Protein AF-A0A3A6DIV6-F1 (afdb_monomer_lite)

Structure (mmCIF, N/CA/C/O backbone):
data_AF-A0A3A6DIV6-F1
#
_entry.id   AF-A0A3A6DIV6-F1
#
loop_
_atom_site.group_PDB
_atom_site.id
_atom_site.type_symbol
_atom_site.label_atom_id
_atom_site.label_alt_id
_atom_site.label_comp_id
_atom_site.label_asym_id
_atom_site.label_entity_id
_atom_site.label_seq_id
_atom_site.pdbx_PDB_ins_code
_atom_site.Cartn_x
_atom_site.Cartn_y
_atom_site.Cartn_z
_atom_site.occupancy
_atom_site.B_iso_or_equiv
_atom_site.auth_seq_id
_atom_site.auth_comp_id
_atom_site.auth_asym_id
_atom_site.auth_atom_id
_atom_site.pdbx_PDB_model_num
ATOM 1 N N . MET A 1 1 ? -1.426 20.544 -22.139 1.00 40.78 1 MET A N 1
ATOM 2 C CA . MET A 1 1 ? -2.223 19.481 -22.775 1.00 40.78 1 MET A CA 1
ATOM 3 C C . MET A 1 1 ? -1.247 18.338 -22.906 1.00 40.78 1 MET A C 1
ATOM 5 O O . MET A 1 1 ? -0.473 18.329 -23.851 1.00 40.78 1 MET A O 1
ATOM 9 N N . ASP A 1 2 ? -1.130 17.547 -21.843 1.00 50.16 2 ASP A N 1
ATOM 10 C CA . ASP A 1 2 ? -0.151 16.464 -21.782 1.00 50.16 2 ASP A CA 1
ATOM 11 C C . ASP A 1 2 ? -0.636 15.339 -22.704 1.00 50.16 2 ASP A C 1
ATOM 13 O O . ASP A 1 2 ? -1.805 14.956 -22.652 1.00 50.16 2 ASP A O 1
ATOM 17 N N . GLU A 1 3 ? 0.219 14.901 -23.629 1.00 62.25 3 GLU A N 1
ATOM 18 C CA . GLU A 1 3 ? -0.101 13.867 -24.618 1.00 62.25 3 GLU A CA 1
ATOM 19 C C . GLU A 1 3 ? -0.363 12.527 -23.917 1.00 62.25 3 GLU A C 1
ATOM 21 O O . GLU A 1 3 ? 0.562 11.864 -23.459 1.00 62.25 3 GLU A O 1
ATOM 26 N N . ILE A 1 4 ? -1.622 12.105 -23.840 1.00 63.38 4 ILE A N 1
ATOM 27 C CA . ILE A 1 4 ? -1.983 10.749 -23.416 1.00 63.38 4 ILE A CA 1
ATOM 28 C C . ILE A 1 4 ? -1.764 9.786 -24.591 1.00 63.38 4 ILE A C 1
ATOM 30 O O . ILE A 1 4 ? -2.122 10.093 -25.731 1.00 63.38 4 ILE A O 1
ATOM 34 N N . MET A 1 5 ? -1.181 8.612 -24.332 1.00 75.56 5 MET A N 1
ATOM 35 C CA . MET A 1 5 ? -1.053 7.566 -25.349 1.00 75.56 5 MET A CA 1
ATOM 36 C C . MET A 1 5 ? -2.422 6.954 -25.677 1.00 75.56 5 MET A C 1
ATOM 38 O O . MET A 1 5 ? -3.235 6.704 -24.788 1.00 75.56 5 MET A O 1
ATOM 42 N N . SER A 1 6 ? -2.663 6.657 -26.960 1.00 81.69 6 SER A N 1
ATOM 43 C CA . SER A 1 6 ? -3.799 5.814 -27.363 1.00 81.69 6 SER A CA 1
ATOM 44 C C . SER A 1 6 ? -3.743 4.481 -26.612 1.00 81.69 6 SER A C 1
ATOM 46 O O . SER A 1 6 ? -2.670 3.880 -26.545 1.00 81.69 6 SER A O 1
ATOM 48 N N . GLY A 1 7 ? -4.881 3.999 -26.099 1.00 81.69 7 GLY A N 1
ATOM 49 C CA . GLY A 1 7 ? -4.945 2.778 -25.286 1.00 81.69 7 GLY A CA 1
ATOM 50 C C . GLY A 1 7 ? -4.287 1.566 -25.953 1.00 81.69 7 GLY A C 1
ATOM 51 O O . GLY A 1 7 ? -3.477 0.897 -25.327 1.00 81.69 7 GLY A O 1
ATOM 52 N N . THR A 1 8 ? -4.524 1.358 -27.252 1.00 84.50 8 THR A N 1
ATOM 53 C CA . THR A 1 8 ? -3.924 0.243 -28.010 1.00 84.50 8 THR A CA 1
ATOM 54 C C . THR A 1 8 ? -2.401 0.327 -28.084 1.00 84.50 8 THR A C 1
ATOM 56 O O . THR A 1 8 ? -1.715 -0.668 -27.892 1.00 84.50 8 THR A O 1
ATOM 59 N N . LEU A 1 9 ? -1.866 1.526 -28.325 1.00 87.94 9 LEU A N 1
ATOM 60 C CA . LEU A 1 9 ? -0.427 1.751 -28.449 1.00 87.94 9 LEU A CA 1
ATOM 61 C C . LEU A 1 9 ? 0.263 1.640 -27.083 1.00 87.94 9 LEU A C 1
ATOM 63 O O . LEU A 1 9 ? 1.385 1.153 -26.996 1.00 87.94 9 LEU A O 1
ATOM 67 N N . PHE A 1 10 ? -0.416 2.070 -26.017 1.00 92.50 10 PHE A N 1
ATOM 68 C CA . PHE A 1 10 ? 0.044 1.866 -24.648 1.00 92.50 10 PHE A CA 1
ATOM 69 C C . PHE A 1 10 ? 0.114 0.377 -24.295 1.00 92.50 10 PHE A C 1
ATOM 71 O O . PHE A 1 10 ? 1.135 -0.061 -23.778 1.00 92.50 10 PHE A O 1
ATOM 78 N N . ASP A 1 11 ? -0.934 -0.394 -24.593 1.00 91.38 11 ASP A N 1
ATOM 79 C CA . ASP A 1 11 ? -0.990 -1.820 -24.256 1.00 91.38 11 ASP A CA 1
ATOM 80 C C . ASP A 1 11 ? 0.064 -2.631 -25.035 1.00 91.38 11 ASP A C 1
ATOM 82 O O . ASP A 1 11 ? 0.736 -3.484 -24.455 1.00 91.38 11 ASP A O 1
ATOM 86 N N . GLU A 1 12 ? 0.272 -2.321 -26.321 1.00 92.69 12 GLU A N 1
ATOM 87 C CA . GLU A 1 12 ? 1.332 -2.921 -27.147 1.00 92.69 12 GLU A CA 1
ATOM 88 C C . GLU A 1 12 ? 2.736 -2.608 -26.607 1.00 92.69 12 GLU A C 1
ATOM 90 O O . GLU A 1 12 ? 3.561 -3.511 -26.455 1.00 92.69 12 GLU A O 1
ATOM 95 N N . GLU A 1 13 ? 3.010 -1.339 -26.283 1.00 93.81 13 GLU A N 1
ATOM 96 C CA . GLU A 1 13 ? 4.312 -0.928 -25.748 1.00 93.81 13 GLU A CA 1
ATOM 97 C C . GLU A 1 13 ? 4.547 -1.492 -24.342 1.00 93.81 13 GLU A C 1
ATOM 99 O O . GLU A 1 13 ? 5.658 -1.919 -24.031 1.00 93.81 13 GLU A O 1
ATOM 104 N N . LEU A 1 14 ? 3.515 -1.541 -23.495 1.00 95.38 14 LEU A N 1
ATOM 105 C CA . LEU A 1 14 ? 3.599 -2.148 -22.171 1.00 95.38 14 LEU A CA 1
ATOM 106 C C . LEU A 1 14 ? 3.947 -3.631 -22.263 1.00 95.38 14 LEU A C 1
ATOM 108 O O . LEU A 1 14 ? 4.801 -4.092 -21.509 1.00 95.38 14 LEU A O 1
ATOM 112 N N . GLU A 1 15 ? 3.309 -4.375 -23.165 1.00 95.69 15 GLU A N 1
ATOM 113 C CA . GLU A 1 15 ? 3.607 -5.794 -23.328 1.00 95.69 15 GLU A CA 1
ATOM 114 C C . GLU A 1 15 ? 5.014 -6.009 -23.895 1.00 95.69 15 GLU A C 1
ATOM 116 O O . GLU A 1 15 ? 5.737 -6.873 -23.407 1.00 95.69 15 GLU A O 1
ATOM 121 N N . ALA A 1 16 ? 5.457 -5.183 -24.847 1.00 94.69 16 ALA A N 1
ATOM 122 C CA . ALA A 1 16 ? 6.827 -5.241 -25.351 1.00 94.69 16 ALA A CA 1
ATOM 123 C C . ALA A 1 16 ? 7.860 -4.975 -24.238 1.00 94.69 16 ALA A C 1
ATOM 125 O O . ALA A 1 16 ? 8.794 -5.755 -24.064 1.00 94.69 16 ALA A O 1
ATOM 126 N N . VAL A 1 17 ? 7.666 -3.916 -23.441 1.00 95.38 17 VAL A N 1
ATOM 127 C CA . VAL A 1 17 ? 8.529 -3.600 -22.287 1.00 95.38 17 VAL A CA 1
ATOM 128 C C . VAL A 1 17 ? 8.492 -4.718 -21.243 1.00 95.38 17 VAL A C 1
ATOM 130 O O . VAL A 1 17 ? 9.525 -5.042 -20.663 1.00 95.38 17 VAL A O 1
ATOM 133 N N . TRP A 1 18 ? 7.326 -5.324 -21.011 1.00 95.69 18 TRP A N 1
ATOM 134 C CA . TRP A 1 18 ? 7.158 -6.436 -20.077 1.00 95.69 18 TRP A CA 1
ATOM 135 C C . TRP A 1 18 ? 7.953 -7.674 -20.503 1.00 95.69 18 TRP A C 1
ATOM 137 O O . TRP A 1 18 ? 8.654 -8.263 -19.685 1.00 95.69 18 TRP A O 1
ATOM 147 N N . GLN A 1 19 ? 7.897 -8.049 -21.781 1.00 94.44 19 GLN A N 1
ATOM 148 C CA . GLN A 1 19 ? 8.664 -9.185 -22.296 1.00 94.44 19 GLN A CA 1
ATOM 149 C C . GLN A 1 19 ? 10.173 -8.930 -22.240 1.00 94.44 19 GLN A C 1
ATOM 151 O O . GLN A 1 19 ? 10.921 -9.801 -21.797 1.00 94.44 19 GLN A O 1
ATOM 156 N N . ASP A 1 20 ? 10.618 -7.727 -22.614 1.00 92.94 20 ASP A N 1
ATOM 157 C CA . ASP A 1 20 ? 12.029 -7.343 -22.496 1.00 92.94 20 ASP A CA 1
ATOM 158 C C . ASP A 1 20 ? 12.496 -7.410 -21.037 1.00 92.94 20 ASP A C 1
ATOM 160 O O . ASP A 1 20 ? 13.568 -7.941 -20.748 1.00 92.94 20 ASP A O 1
ATOM 164 N N . PHE A 1 21 ? 11.668 -6.922 -20.108 1.00 94.06 21 PHE A N 1
ATOM 165 C CA . PHE A 1 21 ? 11.929 -6.990 -18.675 1.00 94.06 21 PHE A CA 1
ATOM 166 C C . PHE A 1 21 ? 12.130 -8.442 -18.213 1.00 94.06 21 PHE A C 1
ATOM 168 O O . PHE A 1 21 ? 13.140 -8.739 -17.592 1.00 94.06 21 PHE A O 1
ATOM 175 N N . LEU A 1 22 ? 11.245 -9.372 -18.581 1.00 91.56 22 LEU A N 1
ATOM 176 C CA . LEU A 1 22 ? 11.339 -10.775 -18.149 1.00 91.56 22 LEU A CA 1
ATOM 177 C C . LEU A 1 22 ? 12.601 -11.512 -18.635 1.00 91.56 22 LEU A C 1
ATOM 179 O O . LEU A 1 22 ? 13.023 -12.484 -18.009 1.00 91.56 22 LEU A O 1
ATOM 183 N N . ILE A 1 23 ? 13.187 -11.095 -19.760 1.00 90.88 23 ILE A N 1
ATOM 184 C CA . ILE A 1 23 ? 14.366 -11.751 -20.351 1.00 90.88 23 ILE A CA 1
ATOM 185 C C . ILE A 1 23 ? 15.670 -11.219 -19.738 1.00 90.88 23 ILE A C 1
ATOM 187 O O . ILE A 1 23 ? 16.693 -11.913 -19.732 1.00 90.88 23 ILE A O 1
ATOM 191 N N . LEU A 1 24 ? 15.661 -9.986 -19.233 1.00 88.25 24 LEU A N 1
ATOM 192 C CA . LEU A 1 24 ? 16.854 -9.323 -18.725 1.00 88.25 24 LEU A CA 1
ATOM 193 C C . LEU A 1 24 ? 17.204 -9.793 -17.307 1.00 88.25 24 LEU A C 1
ATOM 195 O O . LEU A 1 24 ? 16.365 -9.897 -16.423 1.00 88.25 24 LEU A O 1
ATOM 199 N N . SER A 1 25 ? 18.494 -10.033 -17.059 1.00 78.44 25 SER A N 1
ATOM 200 C CA . SER A 1 25 ? 18.998 -10.335 -15.710 1.00 78.44 25 SER A CA 1
ATOM 201 C C . SER A 1 25 ? 19.273 -9.082 -14.870 1.00 78.44 25 SER A C 1
ATOM 203 O O . SER A 1 25 ? 19.480 -9.189 -13.666 1.00 78.44 25 SER A O 1
ATOM 205 N N . GLN A 1 26 ? 19.371 -7.917 -15.517 1.00 81.00 26 GLN A N 1
ATO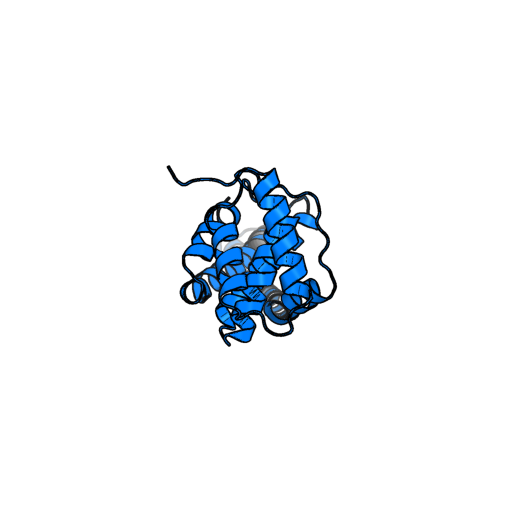M 206 C CA . GLN A 1 26 ? 19.544 -6.602 -14.897 1.00 81.00 26 GLN A CA 1
ATOM 207 C C . GLN A 1 26 ? 18.685 -5.584 -15.641 1.00 81.00 26 GLN A C 1
ATOM 209 O O . GLN A 1 26 ? 18.752 -5.490 -16.869 1.00 81.00 26 GLN A O 1
ATOM 214 N N . HIS A 1 27 ? 17.938 -4.772 -14.901 1.00 87.62 27 HIS A N 1
ATOM 215 C CA . HIS A 1 27 ? 16.912 -3.887 -15.452 1.00 87.62 27 HIS A CA 1
ATOM 216 C C . HIS A 1 27 ? 17.347 -2.418 -15.490 1.00 87.62 27 HIS A C 1
ATOM 218 O O . HIS A 1 27 ? 16.584 -1.550 -15.909 1.00 87.62 27 HIS A O 1
ATOM 224 N N . GLN A 1 28 ? 18.594 -2.111 -15.123 1.00 78.56 28 GLN A N 1
ATOM 225 C CA . GLN A 1 28 ? 19.152 -0.751 -15.154 1.00 78.56 28 GLN A CA 1
ATOM 226 C C . GLN A 1 28 ? 19.527 -0.244 -16.559 1.00 78.56 28 GLN A C 1
ATOM 228 O O . GLN A 1 28 ? 20.087 0.845 -16.696 1.00 78.56 28 GLN A O 1
ATOM 233 N N . GLY A 1 29 ? 19.232 -1.008 -17.614 1.00 84.25 29 GLY A N 1
ATOM 234 C CA . GLY A 1 29 ? 19.459 -0.581 -18.992 1.00 84.25 29 GLY A CA 1
ATOM 235 C C . GLY A 1 29 ? 18.745 0.739 -19.299 1.00 84.25 29 GLY A C 1
ATOM 236 O O . GLY A 1 29 ? 17.539 0.866 -19.085 1.00 84.25 29 GLY A O 1
ATOM 237 N N . VAL A 1 30 ? 19.489 1.718 -19.825 1.00 86.38 30 VAL A N 1
ATOM 238 C CA . VAL A 1 30 ? 18.981 3.074 -20.111 1.00 86.38 30 VAL A CA 1
ATOM 239 C C . VAL A 1 30 ? 17.744 3.031 -21.010 1.00 86.38 30 VAL A C 1
ATOM 241 O O . VAL A 1 30 ? 16.790 3.769 -20.777 1.00 86.38 30 VAL A O 1
ATOM 244 N N . GLU A 1 31 ? 17.731 2.148 -22.006 1.00 89.31 31 GLU A N 1
ATOM 245 C CA . GLU A 1 31 ? 16.615 1.989 -22.939 1.00 89.31 31 GLU A CA 1
ATOM 246 C C . GLU A 1 31 ? 15.339 1.496 -22.245 1.00 89.31 31 GLU A C 1
ATOM 248 O O . GLU A 1 31 ? 14.300 2.153 -22.342 1.00 89.31 31 GLU A O 1
ATOM 253 N N . LEU A 1 32 ? 15.428 0.403 -21.478 1.00 90.38 32 LEU A N 1
ATOM 254 C CA . LEU A 1 32 ? 14.299 -0.155 -20.729 1.00 90.38 32 LEU A CA 1
ATOM 255 C C . LEU A 1 32 ? 13.731 0.869 -19.742 1.00 90.38 32 LEU A C 1
ATOM 257 O O . LEU A 1 32 ? 12.527 1.117 -19.728 1.00 90.38 32 LEU A O 1
ATOM 261 N N . GLN A 1 33 ? 14.599 1.522 -18.965 1.00 91.12 33 GLN A N 1
ATOM 262 C CA . GLN A 1 33 ? 14.183 2.554 -18.014 1.00 91.12 33 GLN A CA 1
ATOM 263 C C . GLN A 1 33 ? 13.529 3.749 -18.712 1.00 91.12 33 GLN A C 1
ATOM 265 O O . GLN A 1 33 ? 12.549 4.294 -18.209 1.00 91.12 33 GLN A O 1
ATOM 270 N N . THR A 1 34 ? 14.023 4.144 -19.888 1.00 91.56 34 THR A N 1
ATOM 271 C CA . THR A 1 34 ? 13.431 5.239 -20.668 1.00 91.56 34 THR A CA 1
ATOM 272 C C . THR A 1 34 ? 12.027 4.878 -21.150 1.00 91.56 34 THR A C 1
ATOM 274 O O . THR A 1 34 ? 11.106 5.682 -20.994 1.00 91.56 34 THR A O 1
ATOM 277 N N . ARG A 1 35 ? 11.836 3.666 -21.685 1.00 93.44 35 ARG A N 1
ATOM 278 C CA . ARG A 1 35 ? 10.526 3.180 -22.148 1.00 93.44 35 ARG A CA 1
ATOM 279 C C . ARG A 1 35 ? 9.541 3.014 -20.989 1.00 93.44 35 ARG A C 1
ATOM 281 O O . ARG A 1 35 ? 8.420 3.511 -21.063 1.00 93.44 35 ARG A O 1
ATOM 288 N N . LEU A 1 36 ? 9.987 2.440 -19.872 1.00 93.38 36 LEU A N 1
ATOM 289 C CA . LEU A 1 36 ? 9.189 2.312 -18.651 1.00 93.38 36 LEU A CA 1
ATOM 290 C C . LEU A 1 36 ? 8.762 3.681 -18.096 1.00 93.38 36 LEU A C 1
ATOM 292 O O . LEU A 1 36 ? 7.591 3.893 -17.788 1.00 93.38 36 LEU A O 1
ATOM 296 N N . ASN A 1 37 ? 9.688 4.641 -18.020 1.00 92.69 37 ASN A N 1
ATOM 297 C CA . ASN A 1 37 ? 9.382 6.010 -17.596 1.00 92.69 37 ASN A CA 1
ATOM 298 C C . ASN A 1 37 ? 8.382 6.697 -18.525 1.00 92.69 37 ASN A C 1
ATOM 300 O O . ASN A 1 37 ? 7.527 7.452 -18.061 1.00 92.69 37 ASN A O 1
ATOM 304 N N . ARG A 1 38 ? 8.472 6.432 -19.832 1.00 92.06 38 ARG A N 1
ATOM 305 C CA . ARG A 1 38 ? 7.524 6.955 -20.816 1.00 92.06 38 ARG A CA 1
ATOM 306 C C . ARG A 1 38 ? 6.117 6.412 -20.580 1.00 92.06 38 ARG A C 1
ATOM 308 O O . ARG A 1 38 ? 5.190 7.213 -20.568 1.00 92.06 38 ARG A O 1
ATOM 315 N N . LEU A 1 39 ? 5.966 5.107 -20.343 1.00 93.25 39 LEU A N 1
ATOM 316 C CA . LEU A 1 39 ? 4.669 4.486 -20.040 1.00 93.25 39 LEU A CA 1
ATOM 317 C C . LEU A 1 39 ? 4.038 5.057 -18.765 1.00 93.25 39 LEU A C 1
ATOM 319 O O . LEU A 1 39 ? 2.843 5.328 -18.737 1.00 93.25 39 LEU A O 1
ATOM 323 N N . ILE A 1 40 ? 4.839 5.290 -17.724 1.00 91.94 40 ILE A N 1
ATOM 324 C CA . ILE A 1 40 ? 4.362 5.877 -16.461 1.00 91.94 40 ILE A CA 1
ATOM 325 C C . ILE A 1 40 ? 3.920 7.330 -16.660 1.00 91.94 40 ILE A C 1
ATOM 327 O O . ILE A 1 40 ? 2.906 7.748 -16.107 1.00 91.94 40 ILE A O 1
ATOM 331 N N . ARG A 1 41 ? 4.662 8.103 -17.461 1.00 88.25 41 ARG A N 1
ATOM 332 C CA . ARG A 1 41 ? 4.369 9.519 -17.711 1.00 88.25 41 ARG A CA 1
ATOM 333 C C . ARG A 1 41 ? 3.183 9.734 -18.652 1.00 88.25 41 ARG A C 1
ATOM 335 O O . ARG A 1 41 ? 2.418 10.666 -18.447 1.00 88.25 41 ARG A O 1
ATOM 342 N N . LEU A 1 42 ? 3.068 8.921 -19.698 1.00 84.00 42 LEU A N 1
ATOM 343 C CA . LEU A 1 42 ? 2.069 9.064 -20.762 1.00 84.00 42 LEU A CA 1
ATOM 344 C C . LEU A 1 42 ? 1.028 7.938 -20.693 1.00 84.00 42 LEU A C 1
ATOM 346 O O . LEU A 1 42 ? 0.631 7.380 -21.717 1.00 84.00 42 LEU A O 1
ATOM 350 N N . HIS A 1 43 ? 0.626 7.566 -19.477 1.00 77.88 43 HIS A N 1
ATOM 351 C CA . HIS A 1 43 ? -0.316 6.474 -19.255 1.00 77.88 43 HIS A CA 1
ATOM 352 C C . HIS A 1 43 ? -1.678 6.749 -19.920 1.00 77.88 43 HIS A C 1
ATOM 354 O O . HIS A 1 43 ? -2.083 7.902 -20.082 1.00 77.88 43 HIS A O 1
ATOM 360 N N . LYS A 1 44 ? -2.409 5.684 -20.279 1.00 78.81 44 LYS A N 1
ATOM 361 C CA . LYS A 1 44 ? -3.788 5.784 -20.795 1.00 78.81 44 LYS A CA 1
ATOM 362 C C . LYS A 1 44 ? -4.758 6.325 -19.730 1.00 78.81 44 LYS A C 1
ATOM 364 O O . LYS A 1 44 ? -4.488 6.201 -18.535 1.00 78.81 44 LYS A O 1
ATOM 369 N N . GLU A 1 45 ? -5.881 6.915 -20.156 1.00 73.69 45 GLU A N 1
ATOM 370 C CA . GLU A 1 45 ? -6.928 7.416 -19.240 1.00 73.69 45 GLU A CA 1
ATOM 371 C C . GLU A 1 45 ? -7.558 6.280 -18.418 1.00 73.69 45 GLU A C 1
ATOM 373 O O . GLU A 1 45 ? -7.656 6.385 -17.195 1.00 73.69 45 GLU A O 1
ATOM 378 N N . ASP A 1 46 ? -7.917 5.177 -19.080 1.00 81.44 46 ASP A N 1
ATOM 379 C CA . ASP A 1 46 ? -8.534 4.004 -18.457 1.00 81.44 46 ASP A CA 1
ATOM 380 C C . ASP A 1 46 ? -7.473 2.950 -18.127 1.00 81.44 46 ASP A C 1
ATOM 382 O O . ASP A 1 46 ? -7.251 2.006 -18.886 1.00 81.44 46 ASP A O 1
ATOM 386 N N . LEU A 1 47 ? -6.767 3.128 -17.009 1.00 90.00 47 LEU A N 1
ATOM 387 C CA . LEU A 1 47 ? -5.776 2.160 -16.543 1.00 90.00 47 LEU A CA 1
ATOM 388 C C . LEU A 1 47 ? -6.458 0.969 -15.851 1.00 90.00 47 LEU A C 1
ATOM 390 O O . LEU A 1 47 ? -7.263 1.154 -14.938 1.00 90.00 47 LEU A O 1
ATOM 394 N N . ASP A 1 48 ? -6.095 -0.249 -16.248 1.00 93.19 48 ASP A N 1
ATOM 395 C CA . ASP A 1 48 ? -6.536 -1.488 -15.604 1.00 93.19 48 ASP A CA 1
ATOM 396 C C . ASP A 1 48 ? -5.544 -1.970 -14.526 1.00 93.19 48 ASP A C 1
ATOM 398 O O . ASP A 1 48 ? -4.386 -1.535 -14.442 1.00 93.19 48 ASP A O 1
ATOM 402 N N . ASP A 1 49 ? -6.015 -2.860 -13.653 1.00 93.94 49 ASP A N 1
ATOM 403 C CA . ASP A 1 49 ? -5.216 -3.435 -12.574 1.00 93.94 49 ASP A CA 1
ATOM 404 C C . ASP A 1 49 ? -4.010 -4.235 -13.087 1.00 93.94 49 ASP A C 1
ATOM 406 O O . ASP A 1 49 ? -2.949 -4.167 -12.469 1.00 93.94 49 ASP A O 1
ATOM 410 N N . ALA A 1 50 ? -4.109 -4.917 -14.229 1.00 95.81 50 ALA A N 1
ATOM 411 C CA . ALA A 1 50 ? -2.986 -5.638 -14.827 1.00 95.81 50 ALA A CA 1
ATOM 412 C C . ALA A 1 50 ? -1.829 -4.700 -15.213 1.00 95.81 50 ALA A C 1
ATOM 414 O O . ALA A 1 50 ? -0.679 -4.929 -14.821 1.00 95.81 50 ALA A O 1
ATOM 415 N N . ALA A 1 51 ? -2.124 -3.619 -15.934 1.00 95.69 51 ALA A N 1
ATOM 416 C CA . ALA A 1 51 ? -1.143 -2.637 -16.366 1.00 95.69 51 ALA A CA 1
ATOM 417 C C . ALA A 1 51 ? -0.499 -1.926 -15.178 1.00 95.69 51 ALA A C 1
ATOM 419 O O . ALA A 1 51 ? 0.726 -1.800 -15.111 1.00 95.69 51 ALA A O 1
ATOM 420 N N . TYR A 1 52 ? -1.312 -1.527 -14.198 1.00 95.94 52 TYR A N 1
ATOM 421 C CA . TYR A 1 52 ? -0.809 -0.928 -12.968 1.00 95.94 52 TYR A CA 1
ATOM 422 C C . TYR A 1 52 ? 0.143 -1.867 -12.216 1.00 95.94 52 TYR A C 1
ATOM 424 O O . TYR A 1 52 ? 1.231 -1.452 -11.809 1.00 95.94 52 TYR A O 1
ATOM 432 N N . MET A 1 53 ? -0.239 -3.137 -12.045 1.00 96.94 53 MET A N 1
ATOM 433 C CA . MET A 1 53 ? 0.566 -4.119 -11.315 1.00 96.94 53 MET A CA 1
ATOM 434 C C . MET A 1 53 ? 1.898 -4.390 -12.021 1.00 96.94 53 MET A C 1
ATOM 436 O O . MET A 1 53 ? 2.933 -4.385 -11.353 1.00 96.94 53 MET A O 1
ATOM 440 N N . LYS A 1 54 ? 1.903 -4.529 -13.356 1.00 97.44 54 LYS A N 1
ATOM 441 C CA . LYS A 1 54 ? 3.132 -4.670 -14.159 1.00 97.44 54 LYS A CA 1
ATOM 442 C C . LYS A 1 54 ? 4.054 -3.457 -14.014 1.00 97.44 54 LYS A C 1
ATOM 444 O O . LYS A 1 54 ? 5.232 -3.621 -13.702 1.00 97.44 54 LYS A O 1
ATOM 449 N N . LEU A 1 55 ? 3.533 -2.239 -14.186 1.00 97.06 55 LEU A N 1
ATOM 450 C CA . LEU A 1 55 ? 4.328 -1.007 -14.083 1.00 97.06 55 LEU A CA 1
ATOM 451 C C . LEU A 1 55 ? 4.948 -0.833 -12.692 1.00 97.06 55 LEU A C 1
ATOM 453 O O . LEU A 1 55 ? 6.142 -0.546 -12.569 1.00 97.06 55 LEU A O 1
ATOM 457 N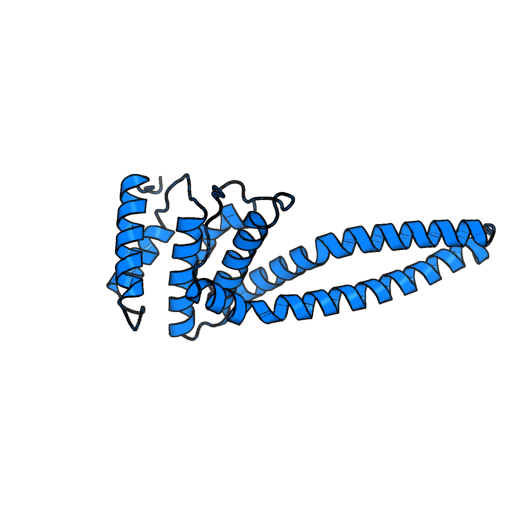 N . MET A 1 56 ? 4.154 -1.046 -11.640 1.00 97.44 56 MET A N 1
ATOM 458 C CA . MET A 1 56 ? 4.625 -0.926 -10.261 1.00 97.44 56 MET A CA 1
ATOM 459 C C . MET A 1 56 ? 5.646 -2.005 -9.907 1.00 97.44 56 MET A C 1
ATOM 461 O O . MET A 1 56 ? 6.612 -1.704 -9.206 1.00 97.44 56 MET A O 1
ATOM 465 N N . TYR A 1 57 ? 5.475 -3.227 -10.412 1.00 98.06 57 TYR A N 1
ATOM 466 C CA . TYR A 1 57 ? 6.443 -4.302 -10.225 1.00 98.06 57 TYR A CA 1
ATOM 467 C C . TYR A 1 57 ? 7.779 -3.991 -10.905 1.00 98.06 57 TYR A C 1
ATOM 469 O O . TYR A 1 57 ? 8.810 -3.986 -10.234 1.00 98.06 57 TYR A O 1
ATOM 477 N N . MET A 1 58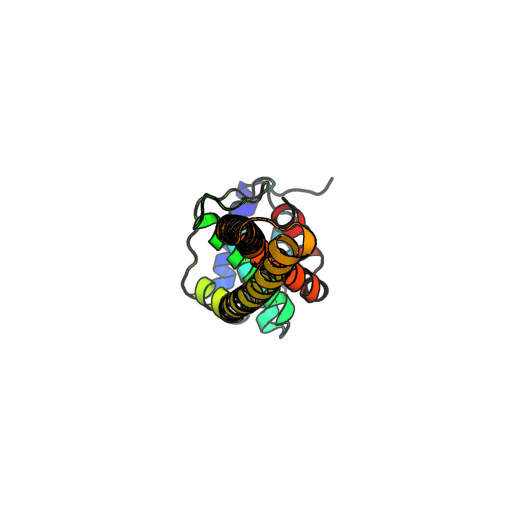 ? 7.767 -3.633 -12.196 1.00 97.62 58 MET A N 1
ATOM 478 C CA . MET A 1 58 ? 8.992 -3.309 -12.940 1.00 97.62 58 MET A CA 1
ATOM 479 C C . MET A 1 58 ? 9.769 -2.159 -12.290 1.00 97.62 58 MET A C 1
ATOM 481 O O . MET A 1 58 ? 10.993 -2.231 -12.135 1.00 97.62 58 MET A O 1
ATOM 485 N N . LYS A 1 59 ? 9.068 -1.109 -11.836 1.00 96.94 59 LYS A N 1
ATOM 486 C CA . LYS A 1 59 ? 9.696 -0.026 -11.064 1.00 96.94 59 LYS A CA 1
ATOM 487 C C . LYS A 1 59 ? 10.213 -0.488 -9.710 1.00 96.94 59 LYS A C 1
ATOM 489 O O . LYS A 1 59 ? 11.311 -0.101 -9.323 1.00 96.94 59 LYS A O 1
ATOM 494 N N . GLY A 1 60 ? 9.459 -1.331 -9.015 1.00 97.12 60 GLY A N 1
ATOM 495 C CA . GLY A 1 60 ? 9.859 -1.919 -7.744 1.00 97.12 60 GLY A CA 1
ATOM 496 C C . GLY A 1 60 ? 11.181 -2.683 -7.832 1.00 97.12 60 GLY A C 1
ATOM 497 O O . GLY A 1 60 ? 12.075 -2.433 -7.025 1.00 97.12 60 GLY A O 1
ATOM 498 N N . ILE A 1 61 ? 11.331 -3.543 -8.842 1.0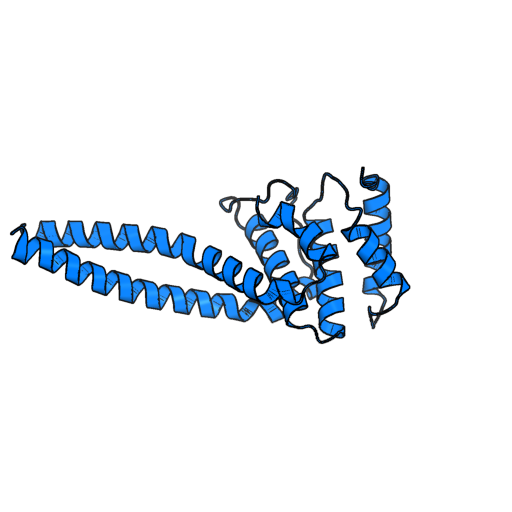0 96.81 61 ILE A N 1
ATOM 499 C CA . ILE A 1 61 ? 12.571 -4.289 -9.105 1.00 96.81 61 ILE A CA 1
ATOM 500 C C . ILE A 1 61 ? 13.711 -3.342 -9.486 1.00 96.81 61 ILE A C 1
ATOM 502 O O . ILE A 1 61 ? 14.803 -3.443 -8.933 1.00 96.81 61 ILE A O 1
ATOM 506 N N . SER A 1 62 ? 13.444 -2.353 -10.343 1.00 95.12 62 SER A N 1
ATOM 507 C CA . SER A 1 62 ? 14.442 -1.337 -10.707 1.00 95.12 62 SER A CA 1
ATOM 508 C C . SER A 1 62 ? 14.979 -0.596 -9.474 1.00 95.12 62 SER A C 1
ATOM 510 O O . SER A 1 62 ? 16.181 -0.371 -9.359 1.00 95.12 62 SER A O 1
ATOM 512 N N . TYR A 1 63 ? 14.109 -0.252 -8.517 1.00 96.38 63 TYR A N 1
ATOM 513 C CA . TYR A 1 63 ? 14.520 0.350 -7.248 1.00 96.38 63 TYR A CA 1
ATOM 514 C C . TYR A 1 63 ? 15.284 -0.612 -6.339 1.00 96.38 63 TYR A C 1
ATOM 516 O O . TYR A 1 63 ? 16.207 -0.175 -5.651 1.00 96.38 63 TYR A O 1
ATOM 524 N N . GLU A 1 64 ? 14.920 -1.896 -6.313 1.00 95.31 64 GLU A N 1
ATOM 525 C CA . GLU A 1 64 ? 15.647 -2.917 -5.551 1.00 95.31 64 GLU A CA 1
ATOM 526 C C . GLU A 1 64 ? 17.087 -3.057 -6.066 1.00 95.31 64 GLU A C 1
ATOM 528 O O . GLU A 1 64 ? 18.022 -3.009 -5.266 1.00 95.31 64 GLU A O 1
ATOM 533 N N . GLU A 1 65 ? 17.278 -3.117 -7.387 1.00 94.56 65 GLU A N 1
ATOM 534 C CA . GLU A 1 65 ? 18.602 -3.168 -8.024 1.00 94.56 65 GLU A CA 1
ATOM 535 C C . GLU A 1 65 ? 19.435 -1.903 -7.782 1.00 94.56 65 GLU A C 1
ATOM 537 O O . GLU A 1 65 ? 20.660 -1.965 -7.723 1.00 94.56 65 GLU A O 1
ATOM 542 N N . GLN A 1 66 ? 18.786 -0.746 -7.638 1.00 93.81 66 GLN A N 1
ATOM 543 C CA . GLN A 1 66 ? 19.429 0.527 -7.278 1.00 93.81 66 GLN A CA 1
ATOM 544 C C . GLN A 1 66 ? 19.694 0.657 -5.766 1.00 93.81 66 GLN A C 1
ATOM 546 O O . GLN A 1 66 ? 20.043 1.736 -5.288 1.00 93.81 66 GLN A O 1
ATOM 551 N N . GLU A 1 67 ? 19.467 -0.407 -4.991 1.00 95.06 67 GLU A N 1
ATOM 552 C CA . GLU A 1 67 ? 19.536 -0.439 -3.525 1.00 95.06 67 GLU A CA 1
ATOM 553 C C . GLU A 1 67 ? 18.570 0.533 -2.811 1.00 95.06 67 GLU A C 1
ATOM 555 O O . GLU A 1 67 ? 18.622 0.714 -1.588 1.00 95.06 67 GLU A O 1
ATOM 560 N N . ASN A 1 68 ? 17.599 1.101 -3.531 1.00 96.31 68 ASN A N 1
ATOM 561 C CA . ASN A 1 68 ? 16.566 1.972 -2.982 1.00 96.31 68 ASN A CA 1
ATOM 562 C C . ASN A 1 68 ? 15.394 1.154 -2.420 1.00 96.31 68 ASN A C 1
ATOM 564 O O . ASN A 1 68 ? 14.266 1.150 -2.921 1.00 96.31 68 ASN A O 1
ATOM 568 N N . LYS A 1 69 ? 15.658 0.473 -1.301 1.00 95.75 69 LYS A N 1
ATOM 569 C CA . LYS A 1 69 ? 14.684 -0.404 -0.626 1.00 95.75 69 LYS A CA 1
ATOM 570 C C . LYS A 1 69 ? 13.394 0.310 -0.213 1.00 95.75 69 LYS A C 1
ATOM 572 O O . LYS A 1 69 ? 12.352 -0.333 -0.121 1.00 95.75 69 LYS A O 1
ATOM 577 N N . ASN A 1 70 ? 13.446 1.614 0.065 1.00 96.44 70 ASN A N 1
ATOM 578 C CA . ASN A 1 70 ? 12.263 2.381 0.459 1.00 96.44 70 ASN A CA 1
ATOM 579 C C . ASN A 1 70 ? 11.324 2.622 -0.727 1.00 96.44 70 ASN A C 1
ATOM 581 O O . ASN A 1 70 ? 10.112 2.490 -0.565 1.00 96.44 70 ASN A O 1
ATOM 585 N N . ALA A 1 71 ? 11.869 2.917 -1.908 1.00 96.94 71 ALA A N 1
ATOM 586 C CA . ALA A 1 71 ? 11.070 3.051 -3.118 1.00 96.94 71 ALA A CA 1
ATOM 587 C C . ALA A 1 71 ? 10.532 1.696 -3.605 1.00 96.94 71 ALA A C 1
ATOM 589 O O . ALA A 1 71 ? 9.350 1.588 -3.924 1.00 96.94 71 ALA A O 1
ATOM 590 N N . ALA A 1 72 ? 11.334 0.628 -3.525 1.00 97.50 72 ALA A N 1
ATOM 591 C CA . ALA A 1 72 ? 10.852 -0.732 -3.784 1.00 97.50 72 ALA A CA 1
ATOM 592 C C . ALA A 1 72 ? 9.692 -1.114 -2.840 1.00 97.50 72 ALA A C 1
ATOM 594 O O . ALA A 1 72 ? 8.643 -1.592 -3.281 1.00 97.50 72 ALA A O 1
ATOM 595 N N . ARG A 1 73 ? 9.821 -0.804 -1.539 1.00 96.75 73 ARG A N 1
ATOM 596 C CA . ARG A 1 73 ? 8.745 -1.000 -0.554 1.00 96.75 73 ARG A CA 1
ATOM 597 C C . ARG A 1 73 ? 7.492 -0.203 -0.898 1.00 96.75 73 ARG A C 1
ATOM 599 O O . ARG A 1 73 ? 6.393 -0.716 -0.704 1.00 96.75 73 ARG A O 1
ATOM 606 N N . TYR A 1 74 ? 7.636 1.029 -1.386 1.00 96.88 74 TYR A N 1
ATOM 607 C CA . TYR A 1 74 ? 6.498 1.824 -1.838 1.00 96.88 74 TYR A CA 1
ATOM 608 C C . TYR A 1 74 ? 5.720 1.071 -2.920 1.00 96.88 74 TYR A C 1
ATOM 610 O O . TYR A 1 74 ? 4.523 0.837 -2.747 1.00 96.88 74 TYR A O 1
ATOM 618 N N . CYS A 1 75 ? 6.406 0.598 -3.964 1.00 97.56 75 CYS A N 1
ATOM 619 C CA . CYS A 1 75 ? 5.796 -0.183 -5.038 1.00 97.56 75 CYS A CA 1
ATOM 620 C C . CYS A 1 75 ? 5.063 -1.425 -4.509 1.00 97.56 75 CYS A C 1
ATOM 622 O O . CYS A 1 75 ? 3.872 -1.597 -4.774 1.00 97.56 75 CYS A O 1
ATOM 624 N N . ALA A 1 76 ? 5.720 -2.229 -3.669 1.00 97.50 76 ALA A N 1
ATOM 625 C CA . ALA A 1 76 ? 5.129 -3.427 -3.075 1.00 97.50 76 ALA A CA 1
ATOM 626 C C . ALA A 1 76 ? 3.891 -3.130 -2.206 1.00 97.50 76 ALA A C 1
ATOM 628 O O . ALA A 1 76 ? 2.876 -3.825 -2.293 1.00 97.50 76 ALA A O 1
ATOM 629 N N . MET A 1 77 ? 3.931 -2.073 -1.384 1.00 95.69 77 MET A N 1
ATOM 630 C CA . MET A 1 77 ? 2.788 -1.661 -0.560 1.00 95.69 77 MET A CA 1
ATOM 631 C C . MET A 1 77 ? 1.593 -1.225 -1.414 1.00 95.69 77 MET A C 1
ATOM 633 O O . MET A 1 77 ? 0.444 -1.489 -1.049 1.00 95.69 77 MET A O 1
ATOM 637 N N . ARG A 1 78 ? 1.844 -0.568 -2.549 1.00 95.50 78 ARG A N 1
ATOM 638 C CA . ARG A 1 78 ? 0.791 -0.165 -3.484 1.00 95.50 78 ARG A CA 1
ATOM 639 C C . ARG A 1 78 ? 0.204 -1.360 -4.231 1.00 95.50 78 ARG A C 1
ATOM 641 O O . ARG A 1 78 ? -1.016 -1.517 -4.206 1.00 95.50 78 ARG A O 1
ATOM 648 N N . MET A 1 79 ? 1.041 -2.257 -4.753 1.00 96.31 79 MET A N 1
ATOM 649 C CA . MET A 1 79 ? 0.606 -3.522 -5.363 1.00 96.31 79 MET A CA 1
ATOM 650 C C . MET A 1 79 ? -0.257 -4.350 -4.402 1.00 96.31 79 MET A C 1
ATOM 652 O O . MET A 1 79 ? -1.361 -4.774 -4.746 1.00 96.31 79 MET A O 1
ATOM 656 N N . ARG A 1 80 ? 0.176 -4.497 -3.142 1.00 94.25 80 ARG A N 1
ATOM 657 C CA . ARG A 1 80 ? -0.620 -5.157 -2.098 1.00 94.25 80 ARG A CA 1
ATOM 658 C C . ARG A 1 80 ? -1.980 -4.493 -1.896 1.00 94.25 80 ARG A C 1
ATOM 660 O O . ARG A 1 80 ? -2.975 -5.187 -1.712 1.00 94.25 80 ARG A O 1
ATOM 667 N N . SER A 1 81 ? -2.032 -3.162 -1.904 1.00 91.94 81 SER A N 1
ATOM 668 C CA . SER A 1 81 ? -3.276 -2.412 -1.710 1.00 91.94 81 SER A CA 1
ATOM 669 C C . SER A 1 81 ? -4.306 -2.722 -2.800 1.00 91.94 81 SER A C 1
ATOM 671 O O . SER A 1 81 ? -5.482 -2.921 -2.479 1.00 91.94 81 SER A O 1
ATOM 673 N N . ILE A 1 82 ? -3.860 -2.828 -4.058 1.00 93.31 82 ILE A N 1
ATOM 674 C CA . ILE A 1 82 ? -4.698 -3.228 -5.197 1.00 93.31 82 ILE A CA 1
ATOM 675 C C . ILE A 1 82 ? -5.124 -4.692 -5.072 1.00 93.31 82 ILE A C 1
ATOM 677 O O . ILE A 1 82 ? -6.319 -4.980 -5.153 1.00 93.31 82 ILE A O 1
ATOM 681 N N . ARG A 1 83 ? -4.197 -5.600 -4.737 1.00 92.81 83 ARG A N 1
ATOM 682 C CA . ARG A 1 83 ? -4.501 -7.018 -4.469 1.00 92.81 83 ARG A CA 1
ATOM 683 C C . ARG A 1 83 ? -5.570 -7.189 -3.384 1.00 92.81 83 ARG A C 1
ATOM 685 O O . ARG A 1 83 ? -6.514 -7.957 -3.547 1.00 92.81 83 ARG A O 1
ATOM 692 N N . GLU A 1 84 ? -5.489 -6.418 -2.301 1.00 90.31 84 GLU A N 1
ATOM 693 C CA . GLU A 1 84 ? -6.505 -6.416 -1.242 1.00 90.31 84 GLU A CA 1
ATOM 694 C C . GLU A 1 84 ? -7.877 -5.913 -1.734 1.00 90.31 84 GLU A C 1
ATOM 696 O O . GLU A 1 84 ? -8.899 -6.365 -1.213 1.00 90.31 84 GLU A O 1
ATOM 701 N N . CYS A 1 85 ? -7.924 -4.998 -2.712 1.00 90.19 85 CYS A N 1
ATOM 702 C CA . CYS A 1 85 ? -9.170 -4.530 -3.338 1.00 90.19 85 CYS A CA 1
ATOM 703 C C . CYS A 1 85 ? -9.778 -5.577 -4.283 1.00 90.19 85 CYS A C 1
ATOM 705 O O . CYS A 1 85 ? -11.003 -5.713 -4.323 1.00 90.19 85 CYS A O 1
ATOM 707 N N . ILE A 1 86 ? -8.935 -6.330 -4.999 1.00 91.19 86 ILE A N 1
ATOM 708 C CA . ILE A 1 86 ? -9.344 -7.470 -5.832 1.00 91.19 86 ILE A CA 1
ATOM 709 C C . ILE A 1 86 ? -9.976 -8.557 -4.952 1.00 91.19 86 ILE A C 1
ATOM 711 O O . ILE A 1 86 ? -11.092 -9.003 -5.211 1.00 91.19 86 ILE A O 1
ATOM 715 N N . GLN A 1 87 ? -9.304 -8.926 -3.857 1.00 90.50 87 GLN A N 1
ATOM 716 C CA . GLN A 1 87 ? -9.743 -9.995 -2.952 1.00 90.50 87 GLN A CA 1
ATOM 717 C C . GLN A 1 87 ? -10.964 -9.622 -2.099 1.00 90.50 87 GLN A C 1
ATOM 719 O O . GLN A 1 87 ? -11.742 -10.496 -1.719 1.00 90.50 87 GLN A O 1
ATOM 724 N N . ASN A 1 88 ? -11.148 -8.336 -1.773 1.00 87.88 88 ASN A N 1
ATOM 725 C CA . ASN A 1 88 ? -12.222 -7.876 -0.892 1.00 87.88 88 ASN A CA 1
ATOM 726 C C . ASN A 1 88 ? -13.149 -6.870 -1.591 1.00 87.88 88 ASN A C 1
ATOM 728 O O . ASN A 1 88 ? -12.912 -5.661 -1.509 1.00 87.88 88 ASN A O 1
ATOM 732 N N . PRO A 1 89 ? -14.299 -7.313 -2.139 1.00 79.62 89 PRO A N 1
ATOM 733 C CA . PRO A 1 89 ? -15.263 -6.431 -2.810 1.00 79.62 89 PRO A CA 1
ATOM 734 C C . PRO A 1 89 ? -15.832 -5.306 -1.930 1.00 79.62 89 PRO A C 1
ATOM 736 O O . PRO A 1 89 ? -16.359 -4.324 -2.438 1.00 79.62 89 PRO A O 1
ATOM 739 N N . ARG A 1 90 ? -15.748 -5.444 -0.599 1.00 81.50 90 ARG A N 1
ATOM 740 C CA . ARG A 1 90 ? -16.217 -4.443 0.377 1.00 81.50 90 ARG A CA 1
ATOM 741 C C . ARG A 1 90 ? -15.209 -3.321 0.639 1.00 81.50 90 ARG A C 1
ATOM 743 O O . ARG A 1 90 ? -15.552 -2.355 1.325 1.00 81.50 90 ARG A O 1
ATOM 750 N N . LYS A 1 91 ? -13.962 -3.464 0.181 1.00 81.75 91 LYS A N 1
ATOM 751 C CA . LYS A 1 91 ? -12.940 -2.424 0.316 1.00 81.75 91 LYS A CA 1
ATOM 752 C C . LYS A 1 91 ? -13.228 -1.322 -0.703 1.00 81.75 91 LYS A C 1
ATOM 754 O O . LYS A 1 91 ? -13.712 -1.591 -1.800 1.00 81.75 91 LYS A O 1
ATOM 759 N N . LYS A 1 92 ? -12.970 -0.070 -0.325 1.00 81.06 92 LYS A N 1
ATOM 760 C CA . LYS A 1 92 ? -13.133 1.063 -1.239 1.00 81.06 92 LYS A CA 1
ATOM 761 C C . LYS A 1 92 ? -12.145 0.885 -2.397 1.00 81.06 92 LYS A C 1
ATOM 763 O O . LYS A 1 92 ? -10.945 0.809 -2.148 1.00 81.06 92 LYS A O 1
ATOM 768 N N . ARG A 1 93 ? -12.662 0.784 -3.622 1.00 83.94 93 ARG A N 1
ATOM 769 C CA . ARG A 1 93 ? -11.853 0.634 -4.835 1.00 83.94 93 ARG A CA 1
ATOM 770 C C . ARG A 1 93 ? -11.343 1.993 -5.307 1.00 83.94 93 ARG A C 1
ATOM 772 O O . ARG A 1 93 ? -12.056 2.983 -5.103 1.00 83.94 93 ARG A O 1
ATOM 779 N N . PRO A 1 94 ? -10.160 2.052 -5.937 1.00 86.12 94 PRO A N 1
ATOM 780 C CA . PRO A 1 94 ? -9.723 3.273 -6.569 1.00 86.12 94 PRO A CA 1
ATOM 781 C C . PRO A 1 94 ? -10.670 3.676 -7.701 1.00 86.12 94 PRO A C 1
ATOM 783 O O . PRO A 1 94 ? -11.176 2.821 -8.419 1.00 86.12 94 PRO A O 1
ATOM 786 N N . ARG A 1 95 ? -10.933 4.974 -7.853 1.00 83.06 95 ARG A N 1
ATOM 787 C CA . ARG A 1 95 ? -11.864 5.492 -8.872 1.00 83.06 95 ARG A CA 1
ATOM 788 C C . ARG A 1 95 ? -11.267 5.467 -10.279 1.00 83.06 95 ARG A C 1
ATOM 790 O O . ARG A 1 95 ? -12.011 5.307 -11.235 1.00 83.06 95 ARG A O 1
ATOM 797 N N . PHE A 1 96 ? -9.957 5.670 -10.377 1.00 85.19 96 PHE A N 1
ATOM 798 C CA . PHE A 1 96 ? -9.216 5.808 -11.636 1.00 85.19 96 PHE A CA 1
ATOM 799 C C . PHE A 1 96 ? -8.441 4.534 -12.000 1.00 85.19 96 PHE A C 1
ATOM 801 O O . PHE A 1 96 ? -7.422 4.606 -12.674 1.00 85.19 96 PHE A O 1
ATOM 808 N N . LEU A 1 97 ? -8.875 3.384 -11.478 1.00 90.38 97 LEU A N 1
ATOM 809 C CA . LEU A 1 97 ? -8.296 2.088 -11.802 1.00 90.38 97 LEU A CA 1
ATOM 810 C C . LEU A 1 97 ? -9.428 1.094 -12.040 1.00 90.38 97 LEU A C 1
ATOM 812 O O . LEU A 1 97 ? -10.240 0.859 -11.138 1.00 90.38 97 LEU A O 1
ATOM 816 N N . ASP A 1 98 ? -9.464 0.508 -13.230 1.00 90.81 98 ASP A N 1
ATOM 817 C CA . ASP A 1 98 ? -10.400 -0.560 -13.546 1.00 90.81 98 ASP A CA 1
ATOM 818 C C . ASP A 1 98 ? -9.904 -1.884 -12.950 1.00 90.81 98 ASP A C 1
ATOM 820 O O . ASP A 1 98 ? -8.852 -2.404 -13.314 1.00 90.81 98 ASP A O 1
ATOM 824 N N . ILE A 1 99 ? -10.646 -2.416 -11.977 1.00 89.94 99 ILE A N 1
ATOM 825 C CA . ILE A 1 99 ? -10.282 -3.663 -11.296 1.00 89.94 99 ILE A CA 1
ATOM 826 C C . ILE A 1 99 ? -10.977 -4.830 -11.993 1.00 89.94 99 ILE A C 1
ATOM 828 O O . ILE A 1 99 ? -12.152 -5.101 -11.713 1.00 89.94 99 ILE A O 1
ATOM 832 N N . GLN A 1 100 ? -10.224 -5.556 -12.818 1.00 91.25 100 GLN A N 1
ATOM 833 C CA . GLN A 1 100 ? -10.703 -6.720 -13.567 1.00 91.25 100 GLN A CA 1
ATOM 834 C C . GLN A 1 100 ? -10.392 -8.055 -12.873 1.00 91.25 100 GLN A C 1
ATOM 836 O O . GLN A 1 100 ? -10.962 -9.084 -13.232 1.00 91.25 100 GLN A O 1
ATOM 841 N N . GLY A 1 101 ? -9.563 -8.043 -11.826 1.00 91.75 101 GLY A N 1
ATOM 842 C CA . GLY A 1 101 ? -9.217 -9.232 -11.051 1.00 91.75 101 GLY A CA 1
ATOM 843 C C . GLY A 1 101 ? -7.911 -9.878 -11.496 1.00 91.75 101 GLY A C 1
ATOM 844 O O . GLY A 1 101 ? -7.815 -11.105 -11.515 1.00 91.75 101 GLY A O 1
ATOM 845 N N . PHE A 1 102 ? -6.917 -9.061 -11.848 1.00 93.88 102 PHE A N 1
ATOM 846 C CA . PHE A 1 102 ? -5.593 -9.540 -12.234 1.00 93.88 102 PHE A CA 1
ATOM 847 C C . PHE A 1 102 ? -4.968 -10.444 -11.154 1.00 93.88 102 PHE A C 1
ATOM 849 O O . PHE A 1 102 ? -5.000 -10.134 -9.959 1.00 93.88 102 PHE A O 1
ATOM 856 N N . SER A 1 103 ? -4.375 -11.561 -11.584 1.00 93.12 103 SER A N 1
ATOM 857 C CA . SER A 1 103 ? -3.646 -12.483 -10.711 1.00 93.12 103 SER A CA 1
ATOM 858 C C . SER A 1 103 ? -2.150 -12.236 -10.833 1.00 93.12 103 SER A C 1
ATOM 860 O O . SER A 1 103 ? -1.602 -12.331 -11.928 1.00 93.12 103 SER A O 1
ATOM 862 N N . CYS A 1 104 ? -1.492 -11.974 -9.705 1.00 92.56 104 CYS A N 1
ATOM 863 C CA . CYS A 1 104 ? -0.035 -11.962 -9.632 1.00 92.56 104 CYS A CA 1
ATOM 864 C C . CYS A 1 104 ? 0.533 -13.349 -9.950 1.00 92.56 104 CYS A C 1
ATOM 866 O O . CYS A 1 104 ? -0.084 -14.370 -9.633 1.00 92.56 104 CYS A O 1
ATOM 868 N N . ASP A 1 105 ? 1.705 -13.367 -10.576 1.00 94.19 105 ASP A N 1
ATOM 869 C CA . ASP A 1 105 ? 2.545 -14.556 -10.646 1.00 94.19 105 ASP A CA 1
ATOM 870 C C . ASP A 1 105 ? 3.374 -14.715 -9.356 1.00 94.19 105 ASP A C 1
ATOM 872 O O . ASP A 1 105 ? 3.331 -13.881 -8.443 1.00 94.19 105 ASP A O 1
ATOM 876 N N . ALA A 1 106 ? 4.132 -15.811 -9.277 1.00 95.44 106 ALA A N 1
ATOM 877 C CA . ALA A 1 106 ? 4.928 -16.139 -8.099 1.00 95.44 106 ALA A CA 1
ATOM 878 C C . ALA A 1 106 ? 6.021 -15.097 -7.797 1.00 95.44 106 ALA A C 1
ATOM 880 O O . ALA A 1 106 ? 6.337 -14.867 -6.627 1.00 95.44 106 ALA A O 1
ATOM 881 N N . ASP A 1 107 ? 6.581 -14.451 -8.821 1.00 95.19 107 ASP A N 1
ATOM 882 C CA . ASP A 1 107 ? 7.660 -13.476 -8.656 1.00 95.19 107 ASP A CA 1
ATOM 883 C C . ASP A 1 107 ? 7.121 -12.139 -8.136 1.00 95.19 107 ASP A C 1
ATOM 885 O O . ASP A 1 107 ? 7.694 -11.547 -7.213 1.00 95.19 107 ASP A O 1
ATOM 889 N N . MET A 1 108 ? 5.972 -11.696 -8.652 1.00 96.75 108 MET A N 1
ATOM 890 C CA . MET A 1 108 ? 5.233 -10.556 -8.115 1.00 96.75 108 MET A CA 1
ATOM 891 C C . MET A 1 108 ? 4.791 -10.806 -6.673 1.00 96.75 108 MET A C 1
ATOM 893 O O . MET A 1 108 ? 4.948 -9.924 -5.825 1.00 96.75 108 MET A O 1
ATOM 897 N N . ASP A 1 109 ? 4.263 -11.994 -6.368 1.00 96.00 109 ASP A N 1
ATOM 898 C CA . ASP A 1 109 ? 3.842 -12.336 -5.008 1.00 96.00 109 ASP A CA 1
ATOM 899 C C . ASP A 1 109 ? 5.030 -12.352 -4.038 1.00 96.00 109 ASP A C 1
ATOM 901 O O . ASP A 1 109 ? 4.960 -11.719 -2.981 1.00 96.00 109 ASP A O 1
ATOM 905 N N . SER A 1 110 ? 6.151 -12.967 -4.428 1.00 96.50 110 SER A N 1
ATOM 906 C CA . SER A 1 110 ? 7.400 -12.973 -3.655 1.00 96.50 110 SER A CA 1
ATOM 907 C C . SER A 1 110 ? 7.917 -11.558 -3.385 1.00 96.50 110 SER A C 1
ATOM 909 O O . SER A 1 110 ? 8.315 -11.233 -2.262 1.00 96.50 110 SER A O 1
ATOM 911 N N . PHE A 1 111 ? 7.864 -10.676 -4.387 1.00 97.19 111 PHE A N 1
ATOM 912 C CA . PHE A 1 111 ? 8.237 -9.271 -4.229 1.00 97.19 111 PHE A CA 1
ATOM 913 C C . PHE A 1 111 ? 7.314 -8.530 -3.252 1.00 97.19 111 PHE A C 1
ATOM 915 O O . PHE A 1 111 ? 7.794 -7.839 -2.347 1.00 97.19 111 PHE A O 1
ATOM 922 N N . ILE A 1 112 ? 5.993 -8.695 -3.385 1.00 96.50 112 ILE A N 1
ATOM 923 C CA . ILE A 1 112 ? 5.022 -8.078 -2.473 1.00 96.50 112 ILE A CA 1
ATOM 924 C C . ILE A 1 112 ? 5.258 -8.557 -1.037 1.00 96.50 112 ILE A C 1
ATOM 926 O O . ILE A 1 112 ? 5.261 -7.746 -0.106 1.00 96.50 112 ILE A O 1
ATOM 930 N N . GLU A 1 113 ? 5.436 -9.859 -0.833 1.00 94.94 113 GLU A N 1
ATOM 931 C CA . GLU A 1 113 ? 5.614 -10.450 0.492 1.00 94.94 113 GLU A CA 1
ATOM 932 C C . GLU A 1 113 ? 6.908 -9.980 1.151 1.00 94.94 113 GLU A C 1
ATOM 934 O O . GLU A 1 113 ? 6.858 -9.457 2.264 1.00 94.94 113 GLU A O 1
ATOM 939 N N . ARG A 1 114 ? 8.037 -10.032 0.436 1.00 95.12 114 ARG A N 1
ATOM 940 C CA . ARG A 1 114 ? 9.356 -9.602 0.936 1.00 95.12 114 ARG A CA 1
ATOM 941 C C . ARG A 1 114 ? 9.352 -8.193 1.524 1.00 95.12 114 ARG A C 1
ATOM 943 O O . ARG A 1 114 ? 10.073 -7.908 2.476 1.00 95.12 114 ARG A O 1
ATOM 950 N N . TYR A 1 115 ? 8.562 -7.296 0.940 1.00 94.50 115 TYR A N 1
ATOM 951 C CA . TYR A 1 115 ? 8.503 -5.900 1.358 1.00 94.50 115 TYR A CA 1
ATOM 952 C C . TYR A 1 115 ? 7.305 -5.557 2.239 1.00 94.50 115 TYR A C 1
ATOM 954 O O . TYR A 1 115 ? 7.235 -4.417 2.701 1.00 94.50 115 TYR A O 1
ATOM 962 N N . THR A 1 116 ? 6.368 -6.480 2.478 1.00 92.19 116 THR A N 1
ATOM 963 C CA . THR A 1 116 ? 5.141 -6.196 3.240 1.00 92.19 116 THR A CA 1
ATOM 964 C C . THR A 1 116 ? 4.793 -7.223 4.320 1.00 92.19 116 THR A C 1
ATOM 966 O O . THR A 1 116 ? 3.799 -7.025 5.024 1.00 92.19 116 THR A O 1
ATOM 969 N N . ASP A 1 117 ? 5.595 -8.270 4.508 1.00 89.50 117 ASP A N 1
ATOM 970 C CA . ASP A 1 117 ? 5.461 -9.273 5.575 1.00 89.50 117 ASP A CA 1
ATOM 971 C C . ASP A 1 117 ? 5.258 -8.637 6.964 1.00 89.50 117 ASP A C 1
ATOM 973 O O . ASP A 1 117 ? 4.323 -8.972 7.698 1.00 89.50 117 ASP A O 1
ATOM 977 N N . PHE A 1 118 ? 6.032 -7.595 7.266 1.00 86.50 118 PHE A N 1
ATOM 978 C CA . PHE A 1 118 ? 6.011 -6.872 8.530 1.00 86.50 118 PHE A CA 1
ATOM 979 C C . PHE A 1 118 ? 4.651 -6.232 8.841 1.00 86.50 118 PHE A C 1
ATOM 981 O O . PHE A 1 118 ? 4.352 -5.942 10.006 1.00 86.50 118 PHE A O 1
ATOM 988 N N . LEU A 1 119 ? 3.822 -5.965 7.822 1.00 85.50 119 LEU A N 1
ATOM 989 C CA . LEU A 1 119 ? 2.517 -5.338 8.015 1.00 85.50 119 LEU A CA 1
ATOM 990 C C . LEU A 1 119 ? 1.593 -6.237 8.830 1.00 85.50 119 LEU A C 1
ATOM 992 O O . LEU A 1 119 ? 0.870 -5.724 9.681 1.00 85.50 119 LEU A O 1
ATOM 996 N N . GLU A 1 120 ? 1.617 -7.555 8.614 1.00 82.00 120 GLU A N 1
ATOM 997 C CA . GLU A 1 120 ? 0.703 -8.458 9.319 1.00 82.00 120 GLU A CA 1
ATOM 998 C C . GLU A 1 120 ? 1.033 -8.530 10.814 1.00 82.00 120 GLU A C 1
ATOM 1000 O O . GLU A 1 120 ? 0.152 -8.356 11.667 1.00 82.00 120 GLU A O 1
ATOM 1005 N N . ASP A 1 121 ? 2.316 -8.680 11.140 1.00 85.38 121 ASP A N 1
ATOM 1006 C CA . ASP A 1 121 ? 2.793 -8.641 12.521 1.00 85.38 121 ASP A CA 1
ATOM 1007 C C . ASP A 1 121 ? 2.511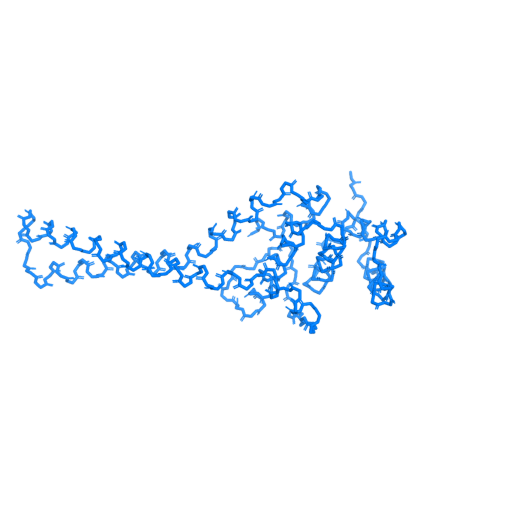 -7.288 13.177 1.00 85.38 121 ASP A C 1
ATOM 1009 O O . ASP A 1 121 ? 2.060 -7.220 14.329 1.00 85.38 121 ASP A O 1
ATOM 1013 N N . THR A 1 122 ? 2.670 -6.199 12.423 1.00 85.81 122 THR A N 1
ATOM 1014 C CA . THR A 1 122 ? 2.334 -4.858 12.902 1.00 85.81 122 THR A CA 1
ATOM 1015 C C . THR A 1 122 ? 0.837 -4.720 13.183 1.00 85.81 122 THR A C 1
ATOM 1017 O O . THR A 1 122 ? 0.464 -4.200 14.236 1.00 85.81 122 THR A O 1
ATOM 1020 N N . TYR A 1 123 ? -0.045 -5.227 12.316 1.00 85.81 123 TYR A N 1
ATOM 1021 C CA . TYR A 1 123 ? -1.495 -5.207 12.545 1.00 85.81 123 TYR A CA 1
ATOM 1022 C C . TYR A 1 123 ? -1.902 -6.037 13.753 1.00 85.81 123 TYR A C 1
ATOM 1024 O O . TYR A 1 123 ? -2.746 -5.603 14.544 1.00 85.81 123 TYR A O 1
ATOM 1032 N N . ARG A 1 124 ? -1.268 -7.194 13.959 1.00 85.69 124 ARG A N 1
ATOM 1033 C CA . ARG A 1 124 ? -1.475 -8.010 15.159 1.00 85.69 124 ARG A CA 1
ATOM 1034 C C . ARG A 1 124 ? -1.062 -7.244 16.419 1.00 85.69 124 ARG A C 1
ATOM 1036 O O . ARG A 1 124 ? -1.804 -7.242 17.405 1.00 85.69 124 ARG A O 1
ATOM 1043 N N . GLY A 1 125 ? 0.070 -6.541 16.372 1.00 87.38 125 GLY A N 1
ATOM 1044 C CA . GLY A 1 125 ? 0.544 -5.665 17.446 1.00 87.38 125 GLY A CA 1
ATOM 1045 C C . GLY A 1 125 ? -0.399 -4.491 17.729 1.00 87.38 125 GLY A C 1
ATOM 1046 O O . GLY A 1 125 ? -0.756 -4.251 18.884 1.00 87.38 125 GLY A O 1
ATOM 1047 N N . ILE A 1 126 ? -0.864 -3.803 16.683 1.00 85.62 126 ILE A N 1
ATOM 1048 C CA . ILE A 1 126 ? -1.846 -2.714 16.777 1.00 85.62 126 ILE A CA 1
ATOM 1049 C C . ILE A 1 126 ? -3.137 -3.216 17.427 1.00 85.62 126 ILE A C 1
ATOM 1051 O O . ILE A 1 126 ? -3.632 -2.587 18.359 1.00 85.62 126 ILE A O 1
ATOM 1055 N N . ASN A 1 127 ? -3.656 -4.368 16.996 1.00 87.88 127 ASN A N 1
ATOM 1056 C CA . ASN A 1 127 ? -4.892 -4.930 17.534 1.00 87.88 127 ASN A CA 1
ATOM 1057 C C . ASN A 1 127 ? -4.769 -5.292 19.026 1.00 87.88 127 ASN A C 1
ATOM 1059 O O . ASN A 1 127 ? -5.689 -5.029 19.799 1.00 87.88 127 ASN A O 1
ATOM 1063 N N . ARG A 1 128 ? -3.624 -5.840 19.460 1.00 89.88 128 ARG A N 1
ATOM 1064 C CA . ARG A 1 128 ? -3.362 -6.106 20.888 1.00 89.88 128 ARG A CA 1
ATOM 1065 C C . ARG A 1 128 ? -3.340 -4.820 21.714 1.00 89.88 128 ARG A C 1
ATOM 1067 O O . ARG A 1 128 ? -3.987 -4.756 22.755 1.00 89.88 128 ARG A O 1
ATOM 1074 N N . ARG A 1 129 ? -2.634 -3.786 21.245 1.00 90.62 129 ARG A N 1
ATOM 1075 C CA . ARG A 1 129 ? -2.580 -2.479 21.926 1.00 90.62 129 ARG A CA 1
ATOM 1076 C C . ARG A 1 129 ? -3.955 -1.814 21.982 1.00 90.62 129 ARG A C 1
ATOM 1078 O O . ARG A 1 129 ? -4.320 -1.260 23.013 1.00 90.62 129 ARG A O 1
ATOM 1085 N N . LEU A 1 130 ? -4.730 -1.924 20.906 1.00 90.81 130 LEU A N 1
ATOM 1086 C CA . LEU A 1 130 ? -6.095 -1.415 20.837 1.00 90.81 130 LEU A CA 1
ATOM 1087 C C . LEU A 1 130 ? -7.000 -2.070 21.891 1.00 90.81 130 LEU A C 1
ATOM 1089 O O . LEU A 1 130 ? -7.717 -1.362 22.590 1.00 90.81 130 LEU A O 1
ATOM 1093 N N . LEU A 1 131 ? -6.935 -3.396 22.049 1.00 91.69 131 LEU A N 1
ATOM 1094 C CA . LEU A 1 131 ? -7.700 -4.106 23.082 1.00 91.69 131 LEU A CA 1
ATOM 1095 C C . LEU A 1 131 ? -7.351 -3.630 24.497 1.00 91.69 131 LEU A C 1
ATOM 1097 O O . LEU A 1 131 ? -8.253 -3.451 25.311 1.00 91.69 131 LEU A O 1
ATOM 1101 N N . LEU A 1 132 ? -6.069 -3.375 24.781 1.00 93.56 132 LEU A N 1
ATOM 1102 C CA . LEU A 1 132 ? -5.646 -2.831 26.076 1.00 93.56 132 LEU A CA 1
ATOM 1103 C C . LEU A 1 132 ? -6.234 -1.436 26.325 1.00 93.56 132 LEU A C 1
ATOM 1105 O O . LEU A 1 132 ? -6.792 -1.192 27.392 1.00 93.56 132 LEU A O 1
ATOM 1109 N N . ILE A 1 133 ? -6.161 -0.540 25.335 1.00 92.31 133 ILE A N 1
ATOM 1110 C CA . ILE A 1 133 ? -6.712 0.822 25.437 1.00 92.31 133 ILE A CA 1
ATOM 1111 C C . ILE A 1 133 ? -8.228 0.779 25.652 1.00 92.31 133 ILE A C 1
ATOM 1113 O O . ILE A 1 133 ? -8.745 1.475 26.523 1.00 92.31 133 ILE A O 1
ATOM 1117 N N . VAL A 1 134 ? -8.939 -0.061 24.896 1.00 93.12 134 VAL A N 1
ATOM 1118 C CA . VAL A 1 134 ? -10.390 -0.243 25.041 1.00 93.12 134 VAL A CA 1
ATOM 1119 C C . VAL A 1 134 ? -10.740 -0.814 26.416 1.00 93.12 134 VAL A C 1
ATOM 1121 O O . VAL A 1 134 ? -11.704 -0.360 27.025 1.00 93.12 134 VAL A O 1
ATOM 1124 N N . GLY A 1 135 ? -9.949 -1.752 26.943 1.00 93.44 135 GLY A N 1
ATOM 1125 C CA . GLY A 1 135 ? -10.137 -2.291 28.292 1.00 93.44 135 GLY A CA 1
ATOM 1126 C C . GLY A 1 135 ? -9.965 -1.235 29.390 1.00 93.44 135 GLY A C 1
ATOM 1127 O O . GLY A 1 135 ? -10.777 -1.161 30.311 1.00 93.44 135 GLY A O 1
ATOM 1128 N N . VAL A 1 136 ? -8.956 -0.367 29.269 1.00 94.75 136 VAL A N 1
ATOM 1129 C CA . VAL A 1 136 ? -8.761 0.762 30.196 1.00 94.75 136 VAL A CA 1
ATOM 1130 C C . VAL A 1 136 ? -9.912 1.764 30.086 1.00 94.75 136 VAL A C 1
ATOM 1132 O O . VAL A 1 136 ? -10.454 2.187 31.106 1.00 94.75 136 VAL A O 1
ATOM 1135 N N . LEU A 1 137 ? -10.330 2.108 28.864 1.00 93.81 137 LEU A N 1
ATOM 1136 C CA . LEU A 1 137 ? -11.466 3.000 28.626 1.00 93.81 137 LEU A CA 1
ATOM 1137 C C . LEU A 1 137 ? -12.757 2.437 29.230 1.00 93.81 137 LEU A C 1
ATOM 1139 O O . LEU A 1 137 ? -13.488 3.173 29.888 1.00 93.81 137 LEU A O 1
ATOM 1143 N N . PHE A 1 138 ? -13.010 1.139 29.049 1.00 94.69 138 PHE A N 1
ATOM 1144 C CA . PHE A 1 138 ? -14.142 0.441 29.652 1.00 94.69 138 PHE A CA 1
ATOM 1145 C C . PHE A 1 138 ? -14.153 0.622 31.172 1.00 94.69 138 PHE A C 1
ATOM 1147 O O . PHE A 1 138 ? -15.175 1.019 31.726 1.00 94.69 138 PHE A O 1
ATOM 1154 N N . LEU A 1 139 ? -13.016 0.390 31.839 1.00 95.50 139 LEU A N 1
ATOM 1155 C CA . LEU A 1 139 ? -12.911 0.508 33.294 1.00 95.50 139 LEU A CA 1
ATOM 1156 C C . LEU A 1 139 ? -13.189 1.943 33.759 1.00 95.50 139 LEU A C 1
ATOM 1158 O O . LEU A 1 139 ? -13.958 2.142 34.696 1.00 95.50 139 LEU A O 1
ATOM 1162 N N . ILE A 1 140 ? -12.625 2.943 33.077 1.00 95.56 140 ILE A N 1
ATOM 1163 C CA . ILE A 1 140 ? -12.849 4.361 33.397 1.00 95.56 140 ILE A CA 1
ATOM 1164 C C . ILE A 1 140 ? -14.329 4.728 33.238 1.00 95.56 140 ILE A C 1
ATOM 1166 O O . ILE A 1 140 ? -14.922 5.288 34.158 1.00 95.56 140 ILE A O 1
ATOM 1170 N N . VAL A 1 141 ? -14.939 4.394 32.096 1.00 94.94 141 VAL A N 1
ATOM 1171 C CA . VAL A 1 141 ? -16.351 4.700 31.819 1.00 94.94 141 VAL A CA 1
ATOM 1172 C C . VAL A 1 141 ? -17.256 4.002 32.830 1.00 94.94 141 VAL A C 1
ATOM 1174 O O . VAL A 1 141 ? -18.115 4.648 33.422 1.00 94.94 141 VAL A O 1
ATOM 1177 N N . PHE A 1 142 ? -17.024 2.718 33.099 1.00 96.31 142 PHE A N 1
ATOM 1178 C CA . PHE A 1 142 ? -17.785 1.957 34.086 1.00 96.31 142 PHE A CA 1
ATOM 1179 C C . PHE A 1 142 ? -17.722 2.592 35.484 1.00 96.31 142 PHE A C 1
ATOM 1181 O O . PHE A 1 142 ? -18.761 2.782 36.120 1.00 96.31 142 PHE A O 1
ATOM 1188 N N . LEU A 1 143 ? -16.528 2.985 35.946 1.00 95.94 143 LEU A N 1
ATOM 1189 C CA . LEU A 1 143 ? -16.368 3.658 37.238 1.00 95.94 143 LEU A CA 1
ATOM 1190 C C . LEU A 1 143 ? -17.113 4.995 37.287 1.00 95.94 143 LEU A C 1
ATOM 1192 O O . LEU A 1 143 ? -17.735 5.298 38.301 1.00 95.94 143 LEU A O 1
ATOM 1196 N N . VAL A 1 144 ? -17.098 5.778 36.206 1.00 96.31 144 VAL A N 1
ATOM 1197 C CA . VAL A 1 144 ? -17.851 7.039 36.132 1.00 96.31 144 VAL A CA 1
ATOM 1198 C C . VAL A 1 144 ? -19.361 6.784 36.216 1.00 96.31 144 VAL A C 1
ATOM 1200 O O . VAL A 1 144 ? -20.047 7.441 37.000 1.00 96.31 144 VAL A O 1
ATOM 1203 N N . LEU A 1 145 ? -19.883 5.800 35.478 1.00 95.31 145 LEU A N 1
ATOM 1204 C CA . LEU A 1 145 ? -21.313 5.467 35.488 1.00 95.31 145 LEU A CA 1
ATOM 1205 C C . LEU A 1 145 ? -21.792 5.009 36.876 1.00 95.31 145 LEU A C 1
ATOM 1207 O O . LEU A 1 145 ? -22.860 5.426 37.327 1.00 95.31 145 LEU A O 1
ATOM 1211 N N . VAL A 1 146 ? -20.996 4.198 37.580 1.00 95.81 146 VAL A N 1
ATOM 1212 C CA . VAL A 1 146 ? -21.357 3.670 38.907 1.00 95.81 146 VAL A CA 1
ATOM 1213 C C . VAL A 1 146 ? -21.123 4.690 40.024 1.00 95.81 146 VAL A C 1
ATOM 1215 O O . VAL A 1 146 ? -22.000 4.888 40.860 1.00 95.81 146 VAL A O 1
ATOM 1218 N N . LEU A 1 147 ? -19.957 5.341 40.071 1.00 95.38 147 LEU A N 1
ATOM 1219 C CA . LEU A 1 147 ? -19.575 6.197 41.203 1.00 95.38 147 LEU A CA 1
ATOM 1220 C C . LEU A 1 147 ? -20.146 7.613 41.096 1.00 95.38 147 LEU A C 1
ATOM 1222 O O . LEU A 1 147 ? -20.531 8.194 42.110 1.00 95.38 147 LEU A O 1
ATOM 1226 N N . VAL A 1 148 ? -20.196 8.172 39.883 1.00 95.31 148 VAL A N 1
ATOM 1227 C CA . VAL A 1 148 ? -20.616 9.562 39.656 1.00 95.31 148 VAL A CA 1
ATOM 1228 C C . VAL A 1 148 ? -22.096 9.620 39.296 1.00 95.31 148 VAL A C 1
ATOM 1230 O O . VAL A 1 148 ? -22.859 10.308 39.971 1.00 95.31 148 VAL A O 1
ATOM 1233 N N . LEU A 1 149 ? -22.519 8.871 38.270 1.00 94.25 149 LEU A N 1
ATOM 1234 C CA . LEU A 1 149 ? -23.914 8.885 37.808 1.00 94.25 149 LEU A CA 1
ATOM 1235 C C . LEU A 1 149 ? -24.834 7.970 38.632 1.00 94.25 149 LEU A C 1
ATOM 1237 O O . LEU A 1 149 ? -26.053 8.071 38.505 1.00 94.25 149 LEU A O 1
ATOM 1241 N N . LYS A 1 150 ? -24.272 7.109 39.493 1.00 93.62 150 LYS A N 1
ATOM 1242 C CA . LYS A 1 150 ? -25.010 6.177 40.366 1.00 93.62 150 LYS A CA 1
ATOM 1243 C C . LYS A 1 150 ? -25.964 5.250 39.604 1.00 93.62 150 LYS A C 1
ATOM 1245 O O . LYS A 1 150 ? -27.022 4.879 40.112 1.00 93.62 150 LYS A O 1
ATOM 1250 N N . ILE A 1 151 ? -25.588 4.870 38.385 1.00 93.88 151 ILE A N 1
ATOM 1251 C CA . ILE A 1 151 ? -26.338 3.917 37.567 1.00 93.88 151 ILE A CA 1
ATOM 1252 C C . ILE A 1 151 ? -26.195 2.514 38.167 1.00 93.88 151 ILE A C 1
ATOM 1254 O O . ILE A 1 151 ? -25.161 2.159 38.737 1.00 93.88 151 ILE A O 1
ATOM 1258 N N . TYR A 1 152 ? -27.241 1.696 38.030 1.00 95.56 152 TYR A N 1
ATOM 1259 C CA . TYR A 1 152 ? -27.209 0.307 38.476 1.00 95.56 152 TYR A CA 1
ATOM 1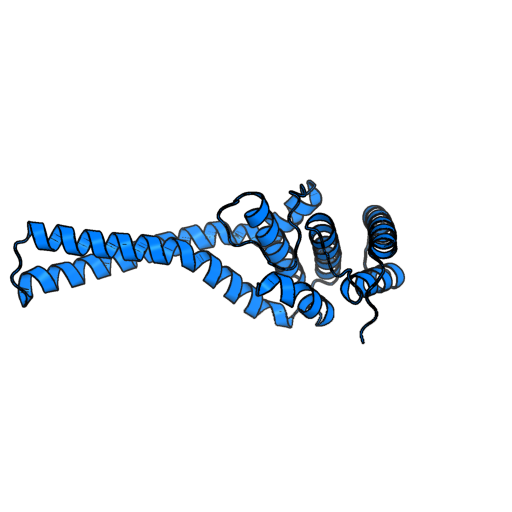260 C C . TYR A 1 152 ? -26.079 -0.469 37.788 1.00 95.56 152 TYR A C 1
ATOM 1262 O O . TYR A 1 152 ? -25.924 -0.398 36.569 1.00 95.56 152 TYR A O 1
ATOM 1270 N N . ILE A 1 153 ? -25.325 -1.251 38.565 1.00 93.62 153 ILE A N 1
ATOM 1271 C CA . ILE A 1 153 ? -24.087 -1.919 38.130 1.00 93.62 153 ILE A CA 1
ATOM 1272 C C . ILE A 1 153 ? -24.267 -2.695 36.818 1.00 93.62 153 ILE A C 1
ATOM 1274 O O . ILE A 1 153 ? -23.423 -2.598 35.930 1.00 93.62 153 ILE A O 1
ATOM 1278 N N . VAL A 1 154 ? -25.372 -3.434 36.670 1.00 95.62 154 VAL A N 1
ATOM 1279 C CA . VAL A 1 154 ? -25.629 -4.235 35.460 1.00 95.62 154 VAL A CA 1
ATOM 1280 C C . VAL A 1 154 ? -25.823 -3.348 34.228 1.00 95.62 154 VAL A C 1
ATOM 1282 O O . VAL A 1 154 ? -25.273 -3.644 33.171 1.00 95.62 154 VAL A O 1
ATOM 1285 N N . ILE A 1 155 ? -26.554 -2.239 34.365 1.00 94.94 155 ILE A N 1
ATOM 1286 C CA . ILE A 1 155 ? -26.795 -1.297 33.264 1.00 94.94 155 ILE A CA 1
ATOM 1287 C C . ILE A 1 155 ? -25.485 -0.593 32.894 1.00 94.94 155 ILE A C 1
ATOM 1289 O O . ILE A 1 155 ? -25.116 -0.565 31.724 1.00 94.94 155 ILE A O 1
ATOM 1293 N N . ALA A 1 156 ? -24.730 -0.123 33.890 1.00 95.69 156 ALA A N 1
ATOM 1294 C CA . ALA A 1 156 ? -23.434 0.516 33.678 1.00 95.69 156 ALA A CA 1
ATOM 1295 C C . ALA A 1 156 ? -22.431 -0.410 32.965 1.00 95.69 156 ALA A C 1
ATOM 1297 O O . ALA A 1 156 ? -21.698 0.030 32.079 1.00 95.69 156 ALA A O 1
ATOM 1298 N N . ALA A 1 157 ? -22.408 -1.701 33.318 1.00 94.12 157 ALA A N 1
ATOM 1299 C CA . ALA A 1 157 ? -21.555 -2.688 32.659 1.00 94.12 157 ALA A CA 1
ATOM 1300 C C . ALA A 1 157 ? -21.945 -2.889 31.187 1.00 94.12 157 ALA A C 1
ATOM 1302 O O . ALA A 1 157 ? -21.067 -2.921 30.324 1.00 94.12 157 ALA A O 1
ATOM 1303 N N . LEU A 1 158 ? -23.246 -2.989 30.893 1.00 95.81 158 LEU A N 1
ATOM 1304 C CA . LEU A 1 158 ? -23.746 -3.127 29.523 1.00 95.81 158 LEU A CA 1
ATOM 1305 C C . LEU A 1 158 ? -23.415 -1.897 28.672 1.00 95.81 158 LEU A C 1
ATOM 1307 O O . LEU A 1 158 ? -22.904 -2.049 27.564 1.00 95.81 158 LEU A O 1
ATOM 1311 N N . GLU A 1 159 ? -23.648 -0.689 29.184 1.00 93.69 159 GLU A N 1
ATOM 1312 C CA . GLU A 1 159 ? -23.342 0.556 28.469 1.00 93.69 159 GLU A CA 1
ATOM 1313 C C . GLU A 1 159 ? -21.844 0.710 28.192 1.00 93.69 159 GLU A C 1
ATOM 1315 O O . GLU A 1 159 ? -21.446 0.972 27.052 1.00 93.69 159 GLU A O 1
ATOM 1320 N N . ALA A 1 160 ? -20.999 0.479 29.202 1.00 94.56 160 ALA A N 1
ATOM 1321 C CA . ALA A 1 160 ? -19.550 0.531 29.038 1.00 94.56 160 ALA A CA 1
ATOM 1322 C C . ALA A 1 160 ? -19.062 -0.512 28.019 1.00 94.56 160 ALA A C 1
ATOM 1324 O O . ALA A 1 160 ? -18.190 -0.216 27.199 1.00 94.56 160 ALA A O 1
ATOM 1325 N N . LEU A 1 161 ? -19.645 -1.717 28.024 1.00 94.25 161 LEU A N 1
ATOM 1326 C CA . LEU A 1 161 ? -19.297 -2.781 27.082 1.00 94.25 161 LEU A CA 1
ATOM 1327 C C . LEU A 1 161 ? -19.713 -2.415 25.657 1.00 94.25 161 LEU A C 1
ATOM 1329 O O . LEU A 1 161 ? -18.903 -2.558 24.742 1.00 94.25 161 LEU A O 1
ATOM 1333 N N . MET A 1 162 ? -20.928 -1.897 25.455 1.00 94.31 162 MET A N 1
ATOM 1334 C CA . MET A 1 162 ? -21.383 -1.437 24.139 1.00 94.31 162 MET A CA 1
ATOM 1335 C C . MET A 1 162 ? -20.475 -0.336 23.584 1.00 94.31 162 MET A C 1
ATOM 1337 O O . MET A 1 162 ? -20.066 -0.399 22.422 1.00 94.31 162 MET A O 1
ATOM 1341 N N . LEU A 1 163 ? -20.100 0.639 24.417 1.00 93.81 163 LEU A N 1
ATOM 1342 C CA . LEU A 1 163 ? -19.203 1.724 24.021 1.00 93.81 163 LEU A CA 1
ATOM 1343 C C . LEU A 1 163 ? -17.787 1.212 23.706 1.00 93.81 163 LEU A C 1
ATOM 1345 O O . LEU A 1 163 ? -17.196 1.590 22.689 1.00 93.81 163 LEU A O 1
ATOM 1349 N N . GLY A 1 164 ? -17.257 0.297 24.520 1.00 93.19 164 GLY A N 1
ATOM 1350 C CA . GLY A 1 164 ? -15.978 -0.372 24.271 1.00 93.19 164 GLY A CA 1
ATOM 1351 C C . GLY A 1 164 ? -15.983 -1.190 22.973 1.00 93.19 164 GLY A C 1
ATOM 1352 O O . GLY A 1 164 ? -15.059 -1.102 22.167 1.00 93.19 164 GLY A O 1
ATOM 1353 N N . MET A 1 165 ? -17.054 -1.938 22.709 1.00 92.56 165 MET A N 1
ATOM 1354 C CA . MET A 1 165 ? -17.186 -2.740 21.492 1.00 92.56 165 MET A CA 1
ATOM 1355 C C . MET A 1 165 ? -17.297 -1.862 20.241 1.00 92.56 165 MET A C 1
ATOM 1357 O O . MET A 1 165 ? -16.609 -2.112 19.251 1.00 92.56 165 MET A O 1
ATOM 1361 N N . LEU A 1 166 ? -18.109 -0.802 20.290 1.00 93.12 166 LEU A N 1
ATOM 1362 C CA . LEU A 1 166 ? -18.241 0.155 19.192 1.00 93.12 166 LEU A CA 1
ATOM 1363 C C . LEU A 1 166 ? -16.898 0.829 18.878 1.00 93.12 166 LEU A C 1
ATOM 1365 O O . LEU A 1 166 ? -16.487 0.879 17.718 1.00 93.12 166 LEU A O 1
ATOM 1369 N N . THR A 1 167 ? -16.187 1.308 19.903 1.00 91.62 167 THR A N 1
ATOM 1370 C CA . THR A 1 167 ? -14.868 1.938 19.727 1.00 91.62 167 THR A CA 1
ATOM 1371 C C . THR A 1 167 ? -13.840 0.958 19.167 1.00 91.62 167 THR A C 1
ATOM 1373 O O . THR A 1 167 ? -13.134 1.302 18.216 1.00 91.62 167 THR A O 1
ATOM 1376 N N . TYR A 1 168 ? -13.809 -0.281 19.668 1.00 92.00 168 TYR A N 1
ATOM 1377 C CA . TYR A 1 168 ? -12.950 -1.338 19.141 1.00 92.00 168 TYR A CA 1
ATOM 1378 C C . TYR A 1 168 ? -13.217 -1.612 17.657 1.00 92.00 168 TYR A C 1
ATOM 1380 O O . TYR A 1 168 ? -12.282 -1.604 16.859 1.00 92.00 168 TYR A O 1
ATOM 1388 N N . LEU A 1 169 ? -14.477 -1.815 17.259 1.00 90.38 169 LEU A N 1
ATOM 1389 C CA . LEU A 1 169 ? -14.836 -2.131 15.872 1.00 90.38 169 LEU A CA 1
ATOM 1390 C C . LEU A 1 169 ? -14.475 -0.993 14.907 1.00 90.38 169 LEU A C 1
ATOM 1392 O O . LEU A 1 169 ? -13.904 -1.244 13.841 1.00 90.38 169 LEU A O 1
ATOM 1396 N N . LEU A 1 170 ? -14.756 0.257 15.290 1.00 89.12 170 LEU A N 1
ATOM 1397 C CA . LEU A 1 170 ? -14.424 1.431 14.479 1.00 89.12 170 LEU A CA 1
ATOM 1398 C C . LEU A 1 170 ? -12.909 1.592 14.299 1.00 89.12 170 LEU A C 1
ATOM 1400 O O . LEU A 1 170 ? -12.440 1.834 13.183 1.00 89.12 170 LEU A O 1
ATOM 1404 N N . GLN A 1 171 ? -12.135 1.436 15.375 1.00 88.38 171 GLN A N 1
ATOM 1405 C CA . GLN A 1 171 ? -10.681 1.606 15.332 1.00 88.38 171 GLN A CA 1
ATOM 1406 C C . GLN A 1 171 ? -9.980 0.425 14.658 1.00 88.38 171 GLN A C 1
ATOM 1408 O O . GLN A 1 171 ? -9.071 0.644 13.859 1.00 88.38 171 GLN A O 1
ATOM 1413 N N . LYS A 1 172 ? -10.437 -0.812 14.892 1.00 87.69 172 LYS A N 1
ATOM 1414 C CA . LYS A 1 172 ? -9.905 -2.015 14.235 1.00 87.69 172 LYS A CA 1
ATOM 1415 C C . LYS A 1 172 ? -9.991 -1.906 12.717 1.00 87.69 172 LYS A C 1
ATOM 1417 O O . LYS A 1 172 ? -9.061 -2.310 12.029 1.00 87.69 172 LYS A O 1
ATOM 1422 N N . ARG A 1 173 ? -11.087 -1.340 12.202 1.00 84.38 173 ARG A N 1
ATOM 1423 C CA . ARG A 1 173 ? -11.265 -1.120 10.764 1.00 84.38 173 ARG A CA 1
ATOM 1424 C C . ARG A 1 173 ? -10.344 -0.026 10.217 1.00 84.38 173 ARG A C 1
ATOM 1426 O O . ARG A 1 173 ? -9.815 -0.194 9.132 1.00 84.38 173 ARG A O 1
ATOM 1433 N N . ARG A 1 174 ? -10.168 1.089 10.936 1.00 85.00 174 ARG A N 1
ATOM 1434 C CA . ARG A 1 174 ? -9.450 2.278 10.428 1.00 85.00 174 ARG A CA 1
ATOM 1435 C C . ARG A 1 174 ? -7.934 2.245 10.621 1.00 85.00 174 ARG A C 1
ATOM 1437 O O . ARG A 1 174 ? -7.209 2.817 9.815 1.00 85.00 174 ARG A O 1
ATOM 1444 N N . MET A 1 175 ? -7.445 1.637 11.700 1.00 84.38 175 MET A N 1
ATOM 1445 C CA . MET A 1 175 ? -6.025 1.695 12.067 1.00 84.38 175 MET A CA 1
ATOM 1446 C C . MET A 1 175 ? -5.074 1.083 11.024 1.00 84.38 175 MET A C 1
ATOM 1448 O O . MET A 1 175 ? -4.034 1.699 10.785 1.00 84.38 175 MET A O 1
ATOM 1452 N N . PRO A 1 176 ? -5.391 -0.055 10.370 1.00 83.31 176 PRO A N 1
ATOM 1453 C CA . PRO A 1 176 ? -4.552 -0.589 9.297 1.00 83.31 176 PRO A CA 1
ATOM 1454 C C . PRO A 1 176 ? -4.373 0.405 8.145 1.00 83.31 176 PRO A C 1
ATOM 1456 O O . PRO A 1 176 ? -3.241 0.663 7.737 1.00 83.31 176 PRO A O 1
ATOM 1459 N N . ASP A 1 177 ? -5.465 1.031 7.695 1.00 84.00 177 ASP A N 1
ATOM 1460 C CA . ASP A 1 177 ? -5.452 2.012 6.603 1.00 84.00 177 ASP A CA 1
ATOM 1461 C C . ASP A 1 177 ? -4.632 3.260 6.974 1.00 84.00 177 ASP A C 1
ATOM 1463 O O . ASP A 1 177 ? -3.812 3.737 6.187 1.00 84.00 177 ASP A O 1
ATOM 1467 N N . ILE A 1 178 ? -4.804 3.772 8.200 1.00 86.62 178 ILE A N 1
ATOM 1468 C CA . ILE A 1 178 ? -4.026 4.912 8.716 1.00 86.62 178 ILE A CA 1
ATOM 1469 C C . ILE A 1 178 ? -2.536 4.563 8.765 1.00 86.62 178 ILE A C 1
ATOM 1471 O O . ILE A 1 178 ? -1.695 5.368 8.363 1.00 86.62 178 ILE A O 1
ATOM 1475 N N . PHE A 1 179 ? -2.198 3.361 9.236 1.00 88.38 179 PHE A N 1
ATOM 1476 C CA . PHE A 1 179 ? -0.815 2.911 9.305 1.00 88.38 179 PHE A CA 1
ATOM 1477 C C . PHE A 1 179 ? -0.185 2.803 7.912 1.00 88.38 179 PHE A C 1
ATOM 1479 O O . PHE A 1 179 ? 0.892 3.358 7.705 1.00 88.38 179 PHE A O 1
ATOM 1486 N N . GLN A 1 180 ? -0.861 2.163 6.948 1.00 88.12 180 GLN A N 1
ATOM 1487 C CA . GLN A 1 180 ? -0.374 2.080 5.564 1.00 88.12 180 GLN A CA 1
ATOM 1488 C C . GLN A 1 180 ? -0.149 3.472 4.972 1.00 88.12 180 GLN A C 1
ATOM 1490 O O . GLN A 1 180 ? 0.904 3.729 4.394 1.00 88.12 180 GLN A O 1
ATOM 1495 N N . LYS A 1 181 ? -1.101 4.395 5.165 1.00 89.38 181 LYS A N 1
ATOM 1496 C CA . LYS A 1 181 ? -0.979 5.776 4.686 1.00 89.38 181 LYS A CA 1
ATOM 1497 C C . LYS A 1 181 ? 0.248 6.476 5.272 1.00 89.38 181 LYS A C 1
ATOM 1499 O O . LYS A 1 181 ? 0.981 7.122 4.529 1.00 89.38 181 LYS A O 1
ATOM 1504 N N . ASN A 1 182 ? 0.485 6.325 6.574 1.00 90.62 182 ASN A N 1
ATOM 1505 C CA . ASN A 1 182 ? 1.635 6.925 7.249 1.00 90.62 182 ASN A CA 1
ATOM 1506 C C . ASN A 1 182 ? 2.964 6.323 6.779 1.00 90.62 182 ASN A C 1
ATOM 1508 O O . ASN A 1 182 ? 3.920 7.065 6.576 1.00 90.62 182 ASN A O 1
ATOM 1512 N N . GLN A 1 183 ? 3.023 5.004 6.576 1.00 90.88 183 GLN A N 1
ATOM 1513 C CA . GLN A 1 183 ? 4.207 4.345 6.020 1.00 90.88 183 GLN A CA 1
ATOM 1514 C C . GLN A 1 183 ? 4.501 4.839 4.602 1.00 90.88 183 GLN A C 1
ATOM 1516 O O . GLN A 1 183 ? 5.629 5.236 4.332 1.00 90.88 183 GLN A O 1
ATOM 1521 N N . LEU A 1 184 ? 3.484 4.903 3.734 1.00 92.62 184 LEU A N 1
ATOM 1522 C CA . LEU A 1 184 ? 3.627 5.437 2.376 1.00 92.62 184 LEU A CA 1
ATOM 1523 C C . LEU A 1 184 ? 4.116 6.894 2.388 1.00 92.62 184 LEU A C 1
ATOM 1525 O O . LEU A 1 184 ? 5.066 7.210 1.684 1.00 92.62 184 LEU A O 1
ATOM 1529 N N . ASN A 1 185 ? 3.544 7.756 3.238 1.00 92.19 185 ASN A N 1
ATOM 1530 C CA . ASN A 1 185 ? 4.005 9.144 3.397 1.00 92.19 185 ASN A CA 1
ATOM 1531 C C . ASN A 1 185 ? 5.467 9.234 3.870 1.00 92.19 185 ASN A C 1
ATOM 1533 O O . ASN A 1 185 ? 6.188 10.152 3.501 1.00 92.19 185 ASN A O 1
ATOM 1537 N N . ALA A 1 186 ? 5.924 8.309 4.717 1.00 92.50 186 ALA A N 1
ATOM 1538 C CA . ALA A 1 186 ? 7.296 8.333 5.220 1.00 92.50 186 ALA A CA 1
ATOM 1539 C C . ALA A 1 186 ? 8.327 7.941 4.148 1.00 92.50 186 ALA A C 1
ATOM 1541 O O . ALA A 1 186 ? 9.468 8.414 4.191 1.00 92.50 186 ALA A O 1
ATOM 1542 N N . ILE A 1 187 ? 7.931 7.074 3.208 1.00 93.75 187 ILE A N 1
ATOM 1543 C CA . ILE A 1 187 ? 8.820 6.523 2.178 1.00 93.75 187 ILE A CA 1
ATOM 1544 C C . ILE A 1 187 ? 8.672 7.193 0.804 1.00 93.75 187 ILE A C 1
ATOM 1546 O O . ILE A 1 187 ? 9.550 7.012 -0.031 1.00 93.75 187 ILE A O 1
ATOM 1550 N N . GLU A 1 188 ? 7.637 8.009 0.573 1.00 93.62 188 GLU A N 1
ATOM 1551 C CA . GLU A 1 188 ? 7.407 8.676 -0.723 1.00 93.62 188 GLU A CA 1
ATOM 1552 C C . GLU A 1 188 ? 8.567 9.582 -1.153 1.00 93.62 188 GLU A C 1
ATOM 1554 O O . GLU A 1 188 ? 8.882 9.648 -2.331 1.00 93.62 188 GLU A O 1
ATOM 1559 N N . LYS A 1 189 ? 9.288 10.195 -0.205 1.00 94.69 189 LYS A N 1
ATOM 1560 C CA . LYS A 1 189 ? 10.469 11.034 -0.488 1.00 94.69 189 LYS A CA 1
ATOM 1561 C C . LYS A 1 189 ? 11.638 10.299 -1.161 1.00 94.69 189 LYS A C 1
ATOM 1563 O O . LYS A 1 189 ? 12.593 10.947 -1.573 1.00 94.69 189 LYS A O 1
ATOM 1568 N N . TYR A 1 190 ? 11.610 8.966 -1.190 1.00 95.06 190 TYR A N 1
ATOM 1569 C CA . TYR A 1 190 ? 12.620 8.140 -1.856 1.00 95.06 190 TYR A CA 1
ATOM 1570 C C . TYR A 1 190 ? 12.195 7.707 -3.264 1.00 95.06 190 TYR A C 1
ATOM 1572 O O . TYR A 1 190 ? 12.980 7.057 -3.946 1.00 95.06 190 TYR A O 1
ATOM 1580 N N . VAL A 1 191 ? 10.968 8.020 -3.679 1.00 95.75 191 VAL A N 1
ATOM 1581 C CA . VAL A 1 191 ? 10.379 7.615 -4.959 1.00 95.75 191 VAL A CA 1
ATOM 1582 C C . VAL A 1 191 ? 10.521 8.759 -5.962 1.00 95.75 191 VAL A C 1
ATOM 1584 O O . VAL A 1 191 ? 10.427 9.927 -5.587 1.00 95.75 191 VAL A O 1
ATOM 1587 N N . GLU A 1 192 ? 10.744 8.434 -7.236 1.00 94.44 192 GLU A N 1
ATOM 1588 C CA . GLU A 1 192 ? 10.741 9.434 -8.310 1.00 94.44 192 GLU A CA 1
ATOM 1589 C C . GLU A 1 192 ? 9.385 10.152 -8.393 1.00 94.44 192 GLU A C 1
ATOM 1591 O O . GLU A 1 192 ? 8.326 9.532 -8.276 1.00 94.44 192 GLU A O 1
ATOM 1596 N N . GLU A 1 193 ? 9.412 11.459 -8.659 1.00 92.94 193 GLU A N 1
ATOM 1597 C CA . GLU A 1 193 ? 8.201 12.283 -8.758 1.00 92.94 193 GLU A CA 1
ATOM 1598 C C . GLU A 1 193 ? 7.233 11.771 -9.834 1.00 92.94 193 GLU A C 1
ATOM 1600 O O . GLU A 1 193 ? 6.032 11.712 -9.595 1.00 92.94 193 GLU A O 1
ATOM 1605 N N . THR A 1 194 ? 7.751 11.274 -10.959 1.00 91.75 194 THR A N 1
ATOM 1606 C CA . THR A 1 194 ? 6.961 10.678 -12.051 1.00 91.75 194 THR A CA 1
ATOM 1607 C C . THR A 1 194 ? 6.104 9.498 -11.589 1.00 91.75 194 THR A C 1
ATOM 1609 O O . THR A 1 194 ? 4.936 9.390 -11.959 1.00 91.75 194 THR A O 1
ATOM 1612 N N . VAL A 1 195 ? 6.654 8.621 -10.744 1.00 94.44 195 VAL A N 1
ATOM 1613 C CA . VAL A 1 195 ? 5.931 7.466 -10.188 1.00 94.44 195 VAL A CA 1
ATOM 1614 C C . VAL A 1 195 ? 4.889 7.928 -9.168 1.00 94.44 195 VAL A C 1
ATOM 1616 O O . VAL A 1 195 ? 3.787 7.379 -9.112 1.00 94.44 195 VAL A O 1
ATOM 1619 N N . LEU A 1 196 ? 5.205 8.957 -8.374 1.00 93.62 196 LEU A N 1
ATOM 1620 C CA . LEU A 1 196 ? 4.261 9.538 -7.417 1.00 93.62 196 LEU A CA 1
ATOM 1621 C C . LEU A 1 196 ? 3.080 10.221 -8.112 1.00 93.62 196 LEU A C 1
ATOM 1623 O O . LEU A 1 196 ? 1.952 10.103 -7.635 1.00 93.62 196 LEU A O 1
ATOM 1627 N N . GLU A 1 197 ? 3.322 10.935 -9.211 1.00 91.56 197 GLU A N 1
ATOM 1628 C CA . GLU A 1 197 ? 2.282 11.576 -10.019 1.00 91.56 197 GLU A CA 1
ATOM 1629 C C . GLU A 1 197 ? 1.355 10.544 -10.661 1.00 91.56 197 GLU A C 1
ATOM 1631 O O . GLU A 1 197 ? 0.136 10.688 -10.559 1.00 91.56 197 GLU A O 1
ATOM 1636 N N . PHE A 1 198 ? 1.925 9.469 -11.210 1.00 92.06 198 PHE A N 1
ATOM 1637 C CA . PHE A 1 198 ? 1.183 8.328 -11.745 1.00 92.06 198 PHE A CA 1
ATOM 1638 C C . PHE A 1 198 ? 0.300 7.639 -10.689 1.00 92.06 198 PHE A C 1
ATOM 1640 O O . PHE A 1 198 ? -0.874 7.366 -10.936 1.00 92.06 198 PHE A O 1
ATOM 1647 N N . ASP A 1 199 ? 0.818 7.384 -9.480 1.00 92.50 199 ASP A N 1
ATOM 1648 C CA . ASP A 1 199 ? 0.043 6.711 -8.425 1.00 92.50 199 ASP A CA 1
ATOM 1649 C C . ASP A 1 199 ? -0.956 7.641 -7.713 1.00 92.50 199 ASP A C 1
ATOM 1651 O O . ASP A 1 199 ? -1.952 7.175 -7.153 1.00 92.50 199 ASP A O 1
ATOM 1655 N N . ARG A 1 200 ? -0.737 8.962 -7.721 1.00 88.56 200 ARG A N 1
ATOM 1656 C CA . ARG A 1 200 ? -1.580 9.949 -7.021 1.00 88.56 200 ARG A CA 1
ATOM 1657 C C . ARG A 1 200 ? -3.092 9.768 -7.267 1.00 88.56 200 ARG A C 1
ATOM 1659 O O . ARG A 1 200 ? -3.814 9.693 -6.264 1.00 88.56 200 ARG A O 1
ATOM 1666 N N . PRO A 1 201 ? -3.613 9.690 -8.511 1.00 85.62 201 PRO A N 1
ATOM 1667 C CA . PRO A 1 201 ? -5.050 9.510 -8.743 1.00 85.62 201 PRO A CA 1
ATOM 1668 C C . PRO A 1 201 ? -5.589 8.198 -8.149 1.00 85.62 201 PRO A C 1
ATOM 1670 O O . PRO A 1 201 ? -6.701 8.170 -7.625 1.00 85.62 201 PRO A O 1
ATOM 1673 N N . ILE A 1 202 ? -4.785 7.135 -8.145 1.00 85.81 202 ILE A N 1
ATOM 1674 C CA . ILE A 1 202 ? -5.162 5.796 -7.666 1.00 85.81 202 ILE A CA 1
ATOM 1675 C C . ILE A 1 202 ? -5.078 5.720 -6.132 1.00 85.81 202 ILE A C 1
ATOM 1677 O O . ILE A 1 202 ? -5.872 5.045 -5.474 1.00 85.81 202 ILE A O 1
ATOM 1681 N N . ARG A 1 203 ? -4.133 6.443 -5.526 1.00 78.69 203 ARG A N 1
ATOM 1682 C CA . ARG A 1 203 ? -3.903 6.475 -4.075 1.00 78.69 203 ARG A CA 1
ATOM 1683 C C . ARG A 1 203 ? -4.956 7.269 -3.306 1.00 78.69 203 ARG A C 1
ATOM 1685 O O . ARG A 1 203 ? -5.288 6.889 -2.183 1.00 78.69 203 ARG A O 1
ATOM 1692 N N . PHE A 1 204 ? -5.445 8.378 -3.862 1.00 63.09 204 PHE A N 1
ATOM 1693 C CA . PHE A 1 204 ? -6.318 9.323 -3.147 1.00 63.09 204 PHE A CA 1
ATOM 1694 C C . PHE A 1 204 ? -7.804 9.246 -3.517 1.00 63.09 204 PHE A C 1
ATOM 1696 O O . PHE A 1 204 ? -8.593 10.046 -3.008 1.00 63.09 204 PHE A O 1
ATOM 1703 N N . SER A 1 205 ? -8.200 8.295 -4.364 1.00 56.25 205 SER A N 1
ATOM 1704 C CA . SER A 1 205 ? -9.600 8.143 -4.784 1.00 56.25 205 SER A CA 1
ATOM 1705 C C . SER A 1 205 ? -10.546 7.548 -3.746 1.00 56.25 205 SER A C 1
ATOM 1707 O O . SER A 1 205 ? -10.131 6.814 -2.817 1.00 56.25 205 SER A O 1
#

Foldseek 3Di:
DQAADDPVVLVVLLVVLLVVLVVDPAQPPPVSVVSLLCCLQRPHQQAELVSLLSSLQSQLVNCVNVVNLLSVLLSLLLNVVLQVCLVDVPDDFQPRYHYPNDDDDPVSVVSSCVNCVVLVVVLVVVLVVLLVVLVVQLVVQLCCCCVPVVDDNVVSNVVSVVVSVVSSVVCSVCVSVVVSVVSSVVSVVSHDPSNVVSCVSRSPD

Radius of gyration: 22.55 Å; chains: 1; bounding box: 47×36×70 Å

pLDDT: mean 90.36, std 7.89, range [40.78, 98.06]

Sequence (205 aa):
MDEIMSGTLFDEELEAVWQDFLILSQHQGVELQTRLNRLIRLHKEDLDDAAYMKLMYMKGISYEEQENKNAARYCAMRMRSIRECIQNPRKKRPRFLDIQGFSCDADMDSFIERYTDFLEDTYRGINRRLLLIVGVLFLIVFLVLVLVLKIYIVIAALEALMLGMLTYLLQKRRMPDIFQKNQLNAIEKYVEETVLEFDRPIRFS

Secondary structure (DSSP, 8-state):
---PPPHHHHHHHHHHHHHHHHH-S----HHHHHHHHHHHHT--SS-BHHHHHHHHHHHHHHHHHTT-HHHHHHHHHHHHHHHHHHH-TTSPPPTTSB---PPP-HHHHHHHHHHHHHHHHHHHHHHHHHHHHHHHHHHHHHHIIIIIS---HHHHHHHHHHHHHHHHHHHHHHHHHHHHHHHHHHHGGGS-HHHHHHHHHHH--